Protein AF-A0A6B8TCW6-F1 (afdb_monomer_lite)

Foldseek 3Di:
DPPVVVVVVVVVVVVVVVVVVVVVVVVVDDDDDDDDDDDPDDQLNVLLVVLVVLLVPDALQPAAPVSLVVSLVSLVVCVVVVSDDPVSSVVSNVSSLVSSLVSLLVNLLVQLLDPVRPVVRNVRSLVSCVVSVHDPVSSVVSVVSVVVVCCQLPVLLVLLVVQLPDDLVPRDPVSLVVSLVSLPDDPDPSCVNYPSNVVSSVVSNVSSVVSVVNSVVVVVVVVVVVPD

Structure (mmCIF, N/CA/C/O backbone):
data_AF-A0A6B8TCW6-F1
#
_entry.id   AF-A0A6B8TCW6-F1
#
loop_
_atom_site.group_PDB
_atom_site.id
_atom_site.type_symbol
_atom_site.label_atom_id
_atom_site.label_alt_id
_atom_site.label_comp_id
_atom_site.label_asym_id
_atom_site.label_entity_id
_atom_site.label_seq_id
_atom_site.pdbx_PDB_ins_code
_atom_site.Cartn_x
_atom_site.Cartn_y
_atom_site.Cartn_z
_atom_site.occupancy
_atom_site.B_iso_or_equiv
_atom_site.auth_seq_id
_atom_site.auth_comp_id
_atom_site.auth_asym_id
_atom_site.auth_atom_id
_atom_site.pdbx_PDB_model_num
ATOM 1 N N . MET A 1 1 ? -26.100 30.655 27.923 1.00 36.88 1 MET A N 1
ATOM 2 C CA . MET A 1 1 ? -27.145 30.126 27.003 1.00 36.88 1 MET A CA 1
ATOM 3 C C . MET A 1 1 ? -26.555 29.538 25.704 1.00 36.88 1 MET A C 1
ATOM 5 O O . MET A 1 1 ? -27.220 29.523 24.674 1.00 36.88 1 MET A O 1
ATOM 9 N N . THR A 1 2 ? -25.330 29.004 25.733 1.00 38.88 2 THR A N 1
ATOM 10 C CA . THR A 1 2 ? -24.627 28.432 24.562 1.00 38.88 2 THR A CA 1
ATOM 11 C C . THR A 1 2 ? -24.353 26.932 24.693 1.00 38.88 2 THR A C 1
ATOM 13 O O . THR A 1 2 ? -24.250 26.255 23.673 1.00 38.88 2 THR A O 1
ATOM 16 N N . ASP A 1 3 ? -24.334 26.391 25.913 1.00 39.41 3 ASP A N 1
ATOM 17 C CA . ASP A 1 3 ? -24.007 24.979 26.161 1.00 39.41 3 ASP A CA 1
ATOM 18 C C . ASP A 1 3 ? -25.135 24.026 25.749 1.00 39.41 3 ASP A C 1
ATOM 20 O O . ASP A 1 3 ? -24.884 23.001 25.121 1.00 39.41 3 ASP A O 1
ATOM 24 N N . ASN A 1 4 ? -26.396 24.430 25.937 1.00 42.66 4 ASN A N 1
ATOM 25 C CA . ASN A 1 4 ? -27.550 23.601 25.572 1.00 42.66 4 ASN A CA 1
ATOM 26 C C . ASN A 1 4 ? -27.675 23.360 24.060 1.00 42.66 4 ASN A C 1
ATOM 28 O O . ASN A 1 4 ? -28.263 22.365 23.655 1.00 42.66 4 ASN A O 1
ATOM 32 N N . LYS A 1 5 ? -27.120 24.236 23.210 1.00 35.00 5 LYS A N 1
ATOM 33 C CA . LYS A 1 5 ? -27.164 24.033 21.753 1.00 35.00 5 LYS A CA 1
ATOM 34 C C . LYS A 1 5 ? -26.172 22.960 21.313 1.00 35.00 5 LYS A C 1
ATOM 36 O O . LYS A 1 5 ? -26.522 22.143 20.473 1.00 35.00 5 LYS A O 1
ATOM 41 N N . ARG A 1 6 ? -24.970 22.913 21.900 1.00 40.44 6 ARG A N 1
ATOM 42 C CA . ARG A 1 6 ? -23.969 21.883 21.578 1.00 40.44 6 ARG A CA 1
ATOM 43 C C . ARG A 1 6 ? -24.438 20.502 22.031 1.00 40.44 6 ARG A C 1
ATOM 45 O O . ARG A 1 6 ? -24.444 19.595 21.211 1.00 40.44 6 ARG A O 1
ATOM 52 N N . THR A 1 7 ? -24.939 20.367 23.258 1.00 42.72 7 THR A N 1
ATOM 53 C CA . THR A 1 7 ? -25.485 19.096 23.771 1.00 42.72 7 THR A CA 1
ATOM 54 C C . THR A 1 7 ? -26.672 18.591 22.942 1.00 42.72 7 THR A C 1
ATOM 56 O O . THR A 1 7 ? -26.765 17.398 22.669 1.00 42.72 7 THR A O 1
ATOM 59 N N . LEU A 1 8 ? -27.533 19.495 22.457 1.00 33.78 8 LEU A N 1
ATOM 60 C CA . LEU A 1 8 ? -28.660 19.135 21.592 1.00 33.78 8 LEU A CA 1
ATOM 61 C C . LEU A 1 8 ? -28.207 18.668 20.197 1.00 33.78 8 LEU A C 1
ATOM 63 O O . LEU A 1 8 ? -28.745 17.691 19.685 1.00 33.78 8 LEU A O 1
ATOM 67 N N . TYR A 1 9 ? -27.193 19.310 19.602 1.00 41.53 9 TYR A N 1
ATOM 68 C CA . TYR A 1 9 ? -26.604 18.851 18.336 1.00 41.53 9 TYR A CA 1
ATOM 69 C C . TYR A 1 9 ? -25.923 17.479 18.475 1.00 41.53 9 TYR A C 1
ATOM 71 O O . TYR A 1 9 ? -26.042 16.669 17.561 1.00 41.53 9 TYR A O 1
ATOM 79 N N . PHE A 1 10 ? -25.278 17.193 19.613 1.00 45.56 10 PHE A N 1
ATOM 80 C CA . PHE A 1 10 ? -24.650 15.893 19.884 1.00 45.56 10 PHE A CA 1
ATOM 81 C C . PHE A 1 10 ? -25.663 14.768 20.160 1.00 45.56 10 PHE A C 1
ATOM 83 O O . PHE A 1 10 ? -25.456 13.645 19.708 1.00 45.56 10 PHE A O 1
ATOM 90 N N . MET A 1 11 ? -26.788 15.051 20.830 1.00 43.31 11 MET A N 1
ATOM 91 C CA . MET A 1 11 ? -27.877 14.071 20.977 1.00 43.31 11 MET A CA 1
ATOM 92 C C . MET A 1 11 ? -28.595 13.798 19.650 1.00 43.31 11 MET A C 1
ATOM 94 O O . MET A 1 11 ? -28.926 12.651 19.361 1.00 43.31 11 MET A O 1
ATOM 98 N N . LEU A 1 12 ? -28.809 14.823 18.818 1.00 40.53 12 LEU A N 1
ATOM 99 C CA . LEU A 1 12 ? -29.456 14.663 17.511 1.00 40.53 12 LEU A CA 1
ATOM 100 C C . LEU A 1 12 ? -28.574 13.914 16.502 1.00 40.53 12 LEU A C 1
ATOM 102 O O . LEU A 1 12 ? -29.103 13.147 15.701 1.00 40.53 12 LEU A O 1
ATOM 106 N N . SER A 1 13 ? -27.247 14.080 16.547 1.00 43.53 13 SER A N 1
ATOM 107 C CA . SER A 1 13 ? -26.336 13.302 15.699 1.00 43.53 13 SER A CA 1
ATOM 108 C C . SER A 1 13 ? -26.212 11.844 16.156 1.00 43.53 13 SER A C 1
ATOM 110 O O . SER A 1 13 ? -26.205 10.955 15.308 1.00 43.53 13 SER A O 1
ATOM 112 N N . ALA A 1 14 ? -26.196 11.577 17.467 1.00 42.16 14 ALA A N 1
ATOM 113 C CA . ALA A 1 14 ? -26.199 10.215 18.012 1.00 42.16 14 ALA A CA 1
ATOM 114 C C . ALA A 1 14 ? -27.511 9.465 17.705 1.00 42.16 14 ALA A C 1
ATOM 116 O O . ALA A 1 14 ? -27.481 8.330 17.229 1.00 42.16 14 ALA A O 1
ATOM 117 N N . LEU A 1 15 ? -28.666 10.124 17.868 1.00 41.31 15 LEU A N 1
ATOM 118 C CA . LEU A 1 15 ? -29.971 9.574 17.480 1.00 41.31 15 LEU A CA 1
ATOM 119 C C . LEU A 1 15 ? -30.095 9.375 15.964 1.00 41.31 15 LEU A C 1
ATOM 121 O O . LEU A 1 15 ? -30.667 8.382 15.521 1.00 41.31 15 LEU A O 1
ATOM 125 N N . GLY A 1 16 ? -29.532 10.284 15.161 1.00 36.94 16 GLY A N 1
ATOM 126 C CA . GLY A 1 16 ? -29.524 10.167 13.703 1.00 36.94 16 GLY A CA 1
ATOM 127 C C . GLY A 1 16 ? -28.736 8.951 13.207 1.00 36.94 16 GLY A C 1
ATOM 128 O O . GLY A 1 16 ? -29.189 8.255 12.304 1.00 36.94 16 GLY A O 1
ATOM 129 N N . ILE A 1 17 ? -27.593 8.648 13.827 1.00 46.34 17 ILE A N 1
ATOM 130 C CA . ILE A 1 17 ? -26.752 7.501 13.449 1.00 46.34 17 ILE A CA 1
ATOM 131 C C . ILE A 1 17 ? -27.377 6.182 13.925 1.00 46.34 17 ILE A C 1
ATOM 133 O O . ILE A 1 17 ? -27.425 5.225 13.153 1.00 46.34 17 ILE A O 1
ATOM 137 N N . ALA A 1 18 ? -27.944 6.142 15.136 1.00 43.34 18 ALA A N 1
ATOM 138 C CA . ALA A 1 18 ? -28.690 4.980 15.623 1.00 43.34 18 ALA A CA 1
ATOM 139 C C . ALA A 1 18 ? -29.920 4.671 14.747 1.00 43.34 18 ALA A C 1
ATOM 141 O O . ALA A 1 18 ? -30.182 3.508 14.447 1.00 43.34 18 ALA A O 1
ATOM 142 N N . ALA A 1 19 ? -30.632 5.698 14.264 1.00 44.16 19 ALA A N 1
ATOM 143 C CA . ALA A 1 19 ? -31.758 5.530 13.347 1.00 44.16 19 ALA A CA 1
ATOM 144 C C . ALA A 1 19 ? -31.330 5.003 11.966 1.00 44.16 19 ALA A C 1
ATOM 146 O O . ALA A 1 19 ? -32.026 4.164 11.401 1.00 44.16 19 ALA A O 1
ATOM 147 N N . VAL A 1 20 ? -30.182 5.441 11.432 1.00 48.56 20 VAL A N 1
ATOM 148 C CA . VAL A 1 20 ? -29.650 4.954 10.143 1.00 48.56 20 VAL A CA 1
ATOM 149 C C . VAL A 1 20 ? -29.183 3.498 10.242 1.00 48.56 20 VAL A C 1
ATOM 151 O O . VAL A 1 20 ? -29.458 2.715 9.336 1.00 48.56 20 VAL A O 1
ATOM 154 N N . ILE A 1 21 ? -28.550 3.110 11.353 1.00 49.81 21 ILE A N 1
ATOM 155 C CA . ILE A 1 21 ? -28.134 1.721 11.603 1.00 49.81 21 ILE A CA 1
ATOM 156 C C . ILE A 1 21 ? -29.364 0.826 11.825 1.00 49.81 21 ILE A C 1
ATOM 158 O O . ILE A 1 21 ? -29.462 -0.232 11.211 1.00 49.81 21 ILE A O 1
ATOM 162 N N . ALA A 1 22 ? -30.349 1.268 12.616 1.00 45.38 22 ALA A N 1
ATOM 163 C CA . ALA A 1 22 ? -31.599 0.532 12.822 1.00 45.38 22 ALA A CA 1
ATOM 164 C C . ALA A 1 22 ? -32.415 0.369 11.525 1.00 45.38 22 ALA A C 1
ATOM 166 O O . ALA A 1 22 ? -32.979 -0.699 11.291 1.00 45.38 22 ALA A O 1
ATOM 167 N N . LEU A 1 23 ? -32.438 1.387 10.654 1.00 41.44 23 LEU A N 1
ATOM 168 C CA . LEU A 1 23 ? -33.057 1.307 9.326 1.00 41.44 23 LEU A CA 1
ATOM 169 C C . LEU A 1 23 ? -32.346 0.296 8.418 1.00 41.44 23 LEU A C 1
ATOM 171 O O . LEU A 1 23 ? -33.026 -0.441 7.709 1.00 41.44 23 LEU A O 1
ATOM 175 N N . TYR A 1 24 ? -31.012 0.214 8.466 1.00 40.50 24 TYR A N 1
ATOM 176 C CA . TYR A 1 24 ? -30.243 -0.766 7.689 1.00 40.50 24 TYR A CA 1
ATOM 177 C C . TYR A 1 24 ? -30.489 -2.203 8.175 1.00 40.50 24 TYR A C 1
ATOM 179 O O . TYR A 1 24 ? -30.687 -3.106 7.361 1.00 40.50 24 TYR A O 1
ATOM 187 N N . THR A 1 25 ? -30.575 -2.414 9.492 1.00 50.47 25 THR A N 1
ATOM 188 C CA . THR A 1 25 ? -30.922 -3.717 10.085 1.00 50.47 25 THR A CA 1
ATOM 189 C C . THR A 1 25 ? -32.369 -4.123 9.778 1.00 50.47 25 THR A C 1
ATOM 191 O O . THR A 1 25 ? -32.635 -5.295 9.526 1.00 50.47 25 THR A O 1
ATOM 194 N N . TRP A 1 26 ? -33.308 -3.169 9.743 1.00 38.72 26 TRP A N 1
ATOM 195 C CA . TRP A 1 26 ? -34.721 -3.435 9.445 1.00 38.72 26 TRP A CA 1
ATOM 196 C C . TRP A 1 26 ? -34.985 -3.718 7.957 1.00 38.72 26 TRP A C 1
ATOM 198 O O . TRP A 1 26 ? -35.754 -4.619 7.636 1.00 38.72 26 TRP A O 1
ATOM 208 N N . LEU A 1 27 ? -34.308 -3.017 7.038 1.00 40.75 27 LEU A N 1
ATOM 209 C CA . LEU A 1 27 ? -34.408 -3.264 5.588 1.00 40.75 27 LEU A CA 1
ATOM 210 C C . LEU A 1 27 ? -33.756 -4.584 5.144 1.00 40.75 27 LEU A C 1
ATOM 212 O O . LEU A 1 27 ? -34.109 -5.104 4.089 1.00 40.75 27 LEU A O 1
ATOM 216 N N . SER A 1 28 ? -32.839 -5.132 5.946 1.00 40.88 28 SER A N 1
ATOM 217 C CA . SER A 1 28 ? -32.103 -6.368 5.635 1.00 40.88 28 SER A CA 1
ATOM 218 C C . SER A 1 28 ? -32.693 -7.624 6.295 1.00 40.88 28 SER A C 1
ATOM 220 O O . SER A 1 28 ? -32.196 -8.723 6.068 1.00 40.88 28 SER A O 1
ATOM 222 N N . GLY A 1 29 ? -33.728 -7.476 7.130 1.00 37.19 29 GLY A N 1
ATOM 223 C CA . GLY A 1 29 ? -34.249 -8.534 7.995 1.00 37.19 29 GLY A CA 1
ATOM 224 C C . GLY A 1 29 ? -35.700 -8.907 7.705 1.00 37.19 29 GLY A C 1
ATOM 225 O O . GLY A 1 29 ? -36.558 -8.734 8.568 1.00 37.19 29 GLY A O 1
ATOM 226 N N . THR A 1 30 ? -35.999 -9.448 6.524 1.00 39.53 30 THR A N 1
ATOM 227 C CA . THR A 1 30 ? -37.138 -10.370 6.414 1.00 39.53 30 THR A CA 1
ATOM 228 C C . THR A 1 30 ? -36.652 -11.760 6.797 1.00 39.53 30 THR A C 1
ATOM 230 O O . THR A 1 30 ? -35.740 -12.279 6.161 1.00 39.53 30 THR A O 1
ATOM 233 N N . ASP A 1 31 ? -37.296 -12.313 7.824 1.00 41.69 31 ASP A N 1
ATOM 234 C CA . ASP A 1 31 ? -37.137 -13.646 8.420 1.00 41.69 31 ASP A CA 1
ATOM 235 C C . ASP A 1 31 ? -36.232 -13.730 9.654 1.00 41.69 31 ASP A C 1
ATOM 237 O O . ASP A 1 31 ? -35.101 -14.195 9.603 1.00 41.69 31 ASP A O 1
ATOM 241 N N . PHE A 1 32 ? -36.806 -13.396 10.817 1.00 33.00 32 PHE A N 1
ATOM 242 C CA . PHE A 1 32 ? -36.731 -14.290 11.978 1.00 33.00 32 PHE A CA 1
ATOM 243 C C . PHE A 1 32 ? -37.887 -14.007 12.951 1.00 33.00 32 PHE A C 1
ATOM 245 O O . PHE A 1 32 ? -37.922 -12.997 13.651 1.00 33.00 32 PHE A O 1
ATOM 252 N N . SER A 1 33 ? -38.869 -14.909 12.970 1.00 38.91 33 SER A N 1
ATOM 253 C CA . SER A 1 33 ? -39.903 -14.967 14.002 1.00 38.91 33 SER A CA 1
ATOM 254 C C . SER A 1 33 ? -39.338 -15.710 15.206 1.00 38.91 33 SER A C 1
ATOM 256 O O . SER A 1 33 ? -38.979 -16.879 15.086 1.00 38.91 33 SER A O 1
ATOM 258 N N . SER A 1 34 ? -39.242 -15.047 16.357 1.00 34.34 34 SER A N 1
ATOM 259 C CA . SER A 1 34 ? -39.118 -15.678 17.676 1.00 34.34 34 SER A CA 1
ATOM 260 C C . SER A 1 34 ? -39.457 -14.638 18.743 1.00 34.34 34 SER A C 1
ATOM 262 O O . SER A 1 34 ? -38.774 -13.628 18.883 1.00 34.34 34 SER A O 1
ATOM 264 N N . THR A 1 35 ? -40.551 -14.870 19.460 1.00 37.53 35 THR A N 1
ATOM 265 C CA . THR A 1 35 ? -41.018 -14.094 20.615 1.00 37.53 35 THR A CA 1
ATOM 266 C C . THR A 1 35 ? -39.916 -13.988 21.682 1.00 37.53 35 THR A C 1
ATOM 268 O O . THR A 1 35 ? -39.420 -15.035 22.097 1.00 37.53 35 THR A O 1
ATOM 271 N N . PRO A 1 36 ? -39.526 -12.790 22.163 1.00 37.88 36 PRO A N 1
ATOM 272 C CA . PRO A 1 36 ? -38.548 -12.696 23.237 1.00 37.88 36 PRO A CA 1
ATOM 273 C C . PRO A 1 36 ? -39.239 -12.797 24.602 1.00 37.88 36 PRO A C 1
ATOM 275 O O . PRO A 1 36 ? -40.123 -12.003 24.929 1.00 37.88 36 PRO A O 1
ATOM 278 N N . GLU A 1 37 ? -38.813 -13.772 25.407 1.00 31.34 37 GLU A N 1
ATOM 279 C CA . GLU A 1 37 ? -38.969 -13.721 26.861 1.00 31.34 37 GLU A CA 1
ATOM 280 C C . GLU A 1 37 ? -38.267 -12.456 27.378 1.00 31.34 37 GLU A C 1
ATOM 282 O O . GLU A 1 37 ? -37.091 -12.219 27.099 1.00 31.34 37 GLU A O 1
ATOM 287 N N . GLN A 1 38 ? -39.006 -11.614 28.105 1.00 30.78 38 GLN A N 1
ATOM 288 C CA . GLN A 1 38 ? -38.463 -10.428 28.763 1.00 30.78 38 GLN A CA 1
ATOM 289 C C . GLN A 1 38 ? -37.620 -10.848 29.967 1.00 30.78 38 GLN A C 1
ATOM 291 O O . GLN A 1 38 ? -38.111 -10.942 31.092 1.00 30.78 38 GLN A O 1
ATOM 296 N N . THR A 1 39 ? -36.329 -11.060 29.742 1.00 35.69 39 THR A N 1
ATOM 297 C CA . THR A 1 39 ? -35.337 -10.967 30.811 1.00 35.69 39 THR A CA 1
ATOM 298 C C . THR A 1 39 ? -35.159 -9.483 31.122 1.00 35.69 39 THR A C 1
ATOM 300 O O . THR A 1 39 ? -34.801 -8.707 30.241 1.00 35.69 39 THR A O 1
ATOM 303 N N . THR A 1 40 ? -35.452 -9.058 32.350 1.00 34.75 40 THR A N 1
ATOM 304 C CA . THR A 1 40 ? -35.166 -7.695 32.817 1.00 34.75 40 THR A CA 1
ATOM 305 C C . THR A 1 40 ? -33.655 -7.497 32.868 1.00 34.75 40 THR A C 1
ATOM 307 O O . THR A 1 40 ? -33.013 -7.890 33.840 1.00 34.75 40 THR A O 1
ATOM 310 N N . VAL A 1 41 ? -33.100 -6.937 31.798 1.00 42.72 41 VAL A N 1
ATOM 311 C CA . VAL A 1 41 ? -31.709 -6.496 31.720 1.00 42.72 41 VAL A CA 1
ATOM 312 C C . VAL A 1 41 ? -31.618 -5.166 32.469 1.00 42.72 41 VAL A C 1
ATOM 314 O O . VAL A 1 41 ? -32.461 -4.285 32.291 1.00 42.72 41 VAL A O 1
ATOM 317 N N . THR A 1 42 ? -30.658 -5.018 33.379 1.00 55.03 42 THR A N 1
ATOM 318 C CA . THR A 1 42 ? -30.438 -3.711 34.016 1.00 55.03 42 THR A CA 1
ATOM 319 C C . THR A 1 42 ? -29.891 -2.728 32.976 1.00 55.03 42 THR A C 1
ATOM 321 O O . THR A 1 42 ? -29.144 -3.126 32.087 1.00 55.03 42 THR A O 1
ATOM 324 N N . ALA A 1 43 ? -30.232 -1.437 33.062 1.00 60.25 43 ALA A N 1
ATOM 325 C CA . ALA A 1 43 ? -29.847 -0.443 32.046 1.00 60.25 43 ALA A CA 1
ATOM 326 C C . ALA A 1 43 ? -28.332 -0.441 31.715 1.00 60.25 43 ALA A C 1
ATOM 328 O O . ALA A 1 43 ? -27.952 -0.242 30.564 1.00 60.25 43 ALA A O 1
ATOM 329 N N . GLY A 1 44 ? -27.466 -0.744 32.693 1.00 59.78 44 GLY A N 1
ATOM 330 C CA . GLY A 1 44 ? -26.017 -0.877 32.479 1.00 59.78 44 GLY A CA 1
ATOM 331 C C . GLY A 1 44 ? -25.599 -2.117 31.670 1.00 59.78 44 GLY A C 1
ATOM 332 O O . GLY A 1 44 ? -24.650 -2.058 30.889 1.00 59.78 44 GLY A O 1
ATOM 333 N N . GLU A 1 45 ? -26.321 -3.234 31.787 1.00 71.50 45 GLU A N 1
ATOM 334 C CA . GLU A 1 45 ? -26.085 -4.443 30.984 1.00 71.50 45 GLU A CA 1
ATOM 335 C C . GLU A 1 45 ? -26.525 -4.246 29.519 1.00 71.50 45 GLU A C 1
ATOM 337 O O . GLU A 1 45 ? -25.863 -4.745 28.606 1.00 71.50 45 GLU A O 1
ATOM 342 N N . GLU A 1 46 ? -27.582 -3.462 29.268 1.00 77.00 46 GLU A N 1
ATOM 343 C CA . GLU A 1 46 ? -28.018 -3.101 27.907 1.00 77.00 46 GLU A CA 1
ATOM 344 C C . GLU A 1 46 ? -26.987 -2.212 27.192 1.00 77.00 46 GLU A C 1
ATOM 346 O O . GLU A 1 46 ? -26.655 -2.447 26.024 1.00 77.00 46 GLU A O 1
ATOM 351 N N . VAL A 1 47 ? -26.421 -1.228 27.900 1.00 78.94 47 VAL A N 1
ATOM 352 C CA . VAL A 1 47 ? -25.353 -0.354 27.381 1.00 78.94 47 VAL A CA 1
ATOM 353 C C . VAL A 1 47 ? -24.093 -1.164 27.064 1.00 78.94 47 VAL A C 1
ATOM 355 O O . VAL A 1 47 ? -23.549 -1.069 25.961 1.00 78.94 47 VAL A O 1
ATOM 358 N N . ALA A 1 48 ? -23.663 -2.026 27.988 1.00 78.12 48 ALA A N 1
ATOM 359 C CA . ALA A 1 48 ? -22.513 -2.909 27.804 1.00 78.12 48 ALA A CA 1
ATOM 360 C C . ALA A 1 48 ? -22.661 -3.818 26.567 1.00 78.12 48 ALA A C 1
ATOM 362 O O . ALA A 1 48 ? -21.719 -3.996 25.783 1.00 78.12 48 ALA A O 1
ATOM 363 N N . GLN A 1 49 ? -23.857 -4.374 26.354 1.00 81.19 49 GLN A N 1
ATOM 364 C CA . GLN A 1 49 ? -24.141 -5.207 25.189 1.00 81.19 49 GLN A CA 1
ATOM 365 C C . GLN A 1 49 ? -24.193 -4.391 23.888 1.00 81.19 49 GLN A C 1
ATOM 367 O O . GLN A 1 49 ? -23.724 -4.866 22.851 1.00 81.19 49 GLN A O 1
ATOM 372 N N . THR A 1 50 ? -24.704 -3.159 23.942 1.00 85.31 50 THR A N 1
ATOM 373 C CA . THR A 1 50 ? -24.758 -2.241 22.795 1.00 85.31 50 THR A CA 1
ATOM 374 C C . THR A 1 50 ? -23.358 -1.910 22.282 1.00 85.31 50 THR A C 1
ATOM 376 O O . THR A 1 50 ? -23.084 -2.134 21.102 1.00 85.31 50 THR A O 1
ATOM 379 N N . ILE A 1 51 ? -22.441 -1.502 23.168 1.00 86.44 51 ILE A N 1
ATOM 380 C CA . ILE A 1 51 ? -21.041 -1.203 22.813 1.00 86.44 51 ILE A CA 1
ATOM 381 C C . ILE A 1 51 ? -20.383 -2.419 22.150 1.00 86.44 51 ILE A C 1
ATOM 383 O O . ILE A 1 51 ? -19.764 -2.322 21.089 1.00 86.44 51 ILE A O 1
ATOM 387 N N . LYS A 1 52 ? -20.554 -3.602 22.751 1.00 86.69 52 LYS A N 1
ATOM 388 C CA . LYS A 1 52 ? -19.993 -4.851 22.225 1.00 86.69 52 LYS A CA 1
ATOM 389 C C . LYS A 1 52 ? -20.519 -5.173 20.825 1.00 86.69 52 LYS A C 1
ATOM 391 O O . LYS A 1 52 ? -19.752 -5.623 19.975 1.00 86.69 52 LYS A O 1
ATOM 396 N N . ASN A 1 53 ? -21.809 -4.959 20.582 1.00 85.94 53 ASN A N 1
ATOM 397 C CA . ASN A 1 53 ? -22.420 -5.191 19.276 1.00 85.94 53 ASN A CA 1
ATOM 398 C C . ASN A 1 53 ? -21.921 -4.185 18.232 1.00 85.94 53 ASN A C 1
ATOM 400 O O . ASN A 1 53 ? -21.615 -4.590 17.116 1.00 85.94 53 ASN A O 1
ATOM 404 N N . GLN A 1 54 ? -21.772 -2.910 18.595 1.00 89.00 54 GLN A N 1
ATOM 405 C CA . GLN A 1 54 ? -21.237 -1.885 17.697 1.00 89.00 54 GLN A CA 1
ATOM 406 C C . GLN A 1 54 ? -19.788 -2.174 17.282 1.00 89.00 54 GLN A C 1
ATOM 408 O O . GLN A 1 54 ? -19.468 -2.064 16.102 1.00 89.00 54 GLN A O 1
ATOM 413 N N . ILE A 1 55 ? -18.926 -2.594 18.218 1.00 90.12 55 ILE A N 1
ATOM 414 C CA . ILE A 1 55 ? -17.543 -2.999 17.902 1.00 90.12 55 ILE A CA 1
ATOM 415 C C . ILE A 1 55 ? -17.544 -4.201 16.946 1.00 90.12 55 ILE A C 1
ATOM 417 O O . ILE A 1 55 ? -16.805 -4.211 15.966 1.00 90.12 55 ILE A O 1
ATOM 421 N N . LYS A 1 56 ? -18.397 -5.202 17.198 1.00 88.62 56 LYS A N 1
ATOM 422 C CA . LYS A 1 56 ? -18.514 -6.401 16.350 1.00 88.62 56 LYS A CA 1
ATOM 423 C C . LYS A 1 56 ? -19.093 -6.133 14.962 1.00 88.62 56 LYS A C 1
ATOM 425 O O . LYS A 1 56 ? -18.830 -6.911 14.055 1.00 88.62 56 LYS A O 1
ATOM 430 N N . ALA A 1 57 ? -19.895 -5.085 14.817 1.00 90.25 57 ALA A N 1
ATOM 431 C CA . ALA A 1 57 ? -20.494 -4.687 13.548 1.00 90.25 57 ALA A CA 1
ATOM 432 C C . ALA A 1 57 ? -19.535 -3.869 12.665 1.00 90.25 57 ALA A C 1
ATOM 434 O O . ALA A 1 57 ? -19.921 -3.441 11.581 1.00 90.25 57 ALA A O 1
ATOM 435 N N . LEU A 1 58 ? -18.303 -3.609 13.119 1.00 91.31 58 LEU A N 1
ATOM 436 C CA . LEU A 1 58 ? -17.284 -2.994 12.278 1.00 91.31 58 LEU A CA 1
ATOM 437 C C . LEU A 1 58 ? -16.853 -3.965 11.176 1.00 91.31 58 LEU A C 1
ATOM 439 O O . LEU A 1 58 ? -16.555 -5.129 11.433 1.00 91.31 58 LEU A O 1
ATOM 443 N N . GLU A 1 59 ? -16.763 -3.457 9.951 1.00 90.62 59 GLU A N 1
ATOM 444 C CA . GLU A 1 59 ? -16.461 -4.257 8.765 1.00 90.62 59 GLU A CA 1
ATOM 445 C C . GLU A 1 59 ? -15.341 -3.627 7.939 1.00 90.62 59 GLU A C 1
ATOM 447 O O . GLU A 1 59 ? -15.229 -2.403 7.848 1.00 90.62 59 GLU A O 1
ATOM 452 N N . VAL A 1 60 ? -14.546 -4.471 7.274 1.00 91.19 60 VAL A N 1
ATOM 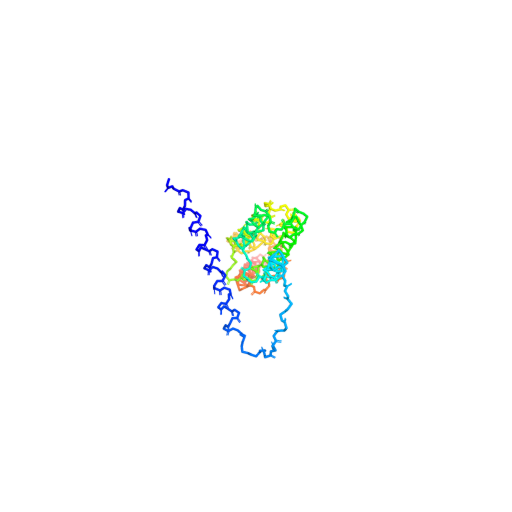453 C CA . VAL A 1 60 ? -13.379 -4.056 6.474 1.00 91.19 60 VAL A CA 1
ATOM 454 C C . VAL A 1 60 ? -13.742 -2.984 5.443 1.00 91.19 60 VAL A C 1
ATOM 456 O O . VAL A 1 60 ? -13.082 -1.955 5.358 1.00 91.19 60 VAL A O 1
ATOM 459 N N . HIS A 1 61 ? -14.819 -3.171 4.684 1.00 84.69 61 HIS A N 1
ATOM 460 C CA . HIS A 1 61 ? -15.159 -2.272 3.579 1.00 84.69 61 HIS A CA 1
ATOM 461 C C . HIS A 1 61 ? -15.571 -0.874 4.062 1.00 84.69 61 HIS A C 1
ATOM 463 O O . HIS A 1 61 ? -15.199 0.143 3.465 1.00 84.69 61 HIS A O 1
ATOM 469 N N . SER A 1 62 ? -16.292 -0.798 5.181 1.00 84.12 62 SER A N 1
ATOM 470 C CA . SER A 1 62 ? -16.847 0.455 5.688 1.00 84.12 62 SER A CA 1
ATOM 471 C C . SER A 1 62 ? -15.953 1.157 6.709 1.00 84.12 62 SER A C 1
ATOM 473 O O . SER A 1 62 ? -16.178 2.341 6.931 1.00 84.12 62 SER A O 1
ATOM 475 N N . ILE A 1 63 ? -14.925 0.498 7.272 1.00 91.12 63 ILE A N 1
ATOM 476 C CA . ILE A 1 63 ? -14.140 1.052 8.386 1.00 91.12 63 ILE A CA 1
ATOM 477 C C . ILE A 1 63 ? -13.429 2.368 8.033 1.00 91.12 63 ILE A C 1
ATOM 479 O O . ILE A 1 63 ? -12.806 2.513 6.974 1.00 91.12 63 ILE A O 1
ATOM 483 N N . THR A 1 64 ? -13.504 3.345 8.938 1.00 92.12 64 THR A N 1
ATOM 484 C CA . THR A 1 64 ? -12.902 4.678 8.799 1.00 92.12 64 THR A CA 1
ATOM 485 C C . THR A 1 64 ? -12.373 5.205 10.137 1.00 92.12 64 THR A C 1
ATOM 487 O O . THR A 1 64 ? -12.886 4.837 11.199 1.00 92.12 64 THR A O 1
ATOM 490 N N . PRO A 1 65 ? -11.396 6.135 10.123 1.00 93.56 65 PRO A N 1
ATOM 491 C CA . PRO A 1 65 ? -10.983 6.855 11.329 1.00 93.56 65 PRO A CA 1
ATOM 492 C C . PRO A 1 65 ? -12.144 7.543 12.063 1.00 93.56 65 PRO A C 1
ATOM 494 O O . PRO A 1 65 ? -12.139 7.634 13.288 1.00 93.56 65 PRO A O 1
ATOM 497 N N . GLN A 1 66 ? -13.153 8.028 11.334 1.00 92.38 66 GLN A N 1
ATOM 498 C CA . GLN A 1 66 ? -14.302 8.701 11.935 1.00 92.38 66 GLN A CA 1
ATOM 499 C C . GLN A 1 66 ? -15.167 7.736 12.752 1.00 92.38 66 GLN A C 1
ATOM 501 O O . GLN A 1 66 ? -15.527 8.068 13.878 1.00 92.38 66 GLN A O 1
ATOM 506 N N . GLN A 1 67 ? -15.456 6.535 12.238 1.00 91.19 67 GLN A N 1
ATOM 507 C CA . GLN A 1 67 ? -16.212 5.526 12.992 1.00 91.19 67 GLN A CA 1
ATOM 508 C C . GLN A 1 67 ? -15.495 5.124 14.283 1.00 91.19 67 GLN A C 1
ATOM 510 O O . GLN A 1 67 ? -16.130 5.075 15.334 1.00 91.19 67 GLN A O 1
ATOM 515 N N . TYR A 1 68 ? -14.174 4.922 14.229 1.00 94.62 68 TYR A N 1
ATOM 516 C CA . TYR A 1 68 ? -13.377 4.668 15.431 1.00 94.62 68 TYR A CA 1
ATOM 517 C C . TYR A 1 68 ? -13.515 5.800 16.454 1.00 94.62 68 TYR A C 1
ATOM 519 O O . TYR A 1 68 ? -13.802 5.554 17.623 1.00 94.62 68 TYR A O 1
ATOM 527 N N . ASN A 1 69 ? -13.339 7.051 16.021 1.00 93.00 69 ASN A N 1
ATOM 528 C CA . ASN A 1 69 ? -13.391 8.200 16.923 1.00 93.00 69 ASN A CA 1
ATOM 529 C C . ASN A 1 69 ? -14.787 8.416 17.525 1.00 93.00 69 ASN A C 1
ATOM 531 O O . ASN A 1 69 ? -14.892 8.791 18.697 1.00 93.00 69 ASN A O 1
ATOM 535 N N . ASN A 1 70 ? -15.845 8.140 16.760 1.00 91.12 70 ASN A N 1
ATOM 536 C CA . ASN A 1 70 ? -17.222 8.192 17.243 1.00 91.12 70 ASN A CA 1
ATOM 537 C C . ASN A 1 70 ? -17.459 7.145 18.341 1.00 91.12 70 ASN A C 1
ATOM 539 O O . ASN A 1 70 ? -17.837 7.523 19.448 1.00 91.12 70 ASN A O 1
ATOM 543 N N . LEU A 1 71 ? -17.142 5.870 18.084 1.00 93.19 71 LEU A N 1
ATOM 544 C CA . LEU A 1 71 ? -17.305 4.793 19.071 1.00 93.19 71 LEU A CA 1
ATOM 545 C C . LEU A 1 71 ? -16.441 5.012 20.313 1.00 93.19 71 LEU A C 1
ATOM 547 O O . LEU A 1 71 ? -16.892 4.830 21.440 1.00 93.19 71 LEU A O 1
ATOM 551 N N . ARG A 1 72 ? -15.204 5.481 20.131 1.00 95.69 72 ARG A N 1
ATOM 552 C CA . ARG A 1 72 ? -14.324 5.848 21.244 1.00 95.69 72 ARG A CA 1
ATOM 553 C C . ARG A 1 72 ? -14.950 6.931 22.125 1.00 95.69 72 ARG A C 1
ATOM 555 O O . ARG A 1 72 ? -14.845 6.866 23.347 1.00 95.69 72 ARG A O 1
ATOM 562 N N . THR A 1 73 ? -15.566 7.939 21.512 1.00 92.94 73 THR A N 1
ATOM 563 C CA . THR A 1 73 ? -16.235 9.033 22.230 1.00 92.94 73 THR A CA 1
ATOM 564 C C . THR A 1 73 ? -17.470 8.530 22.972 1.00 92.94 73 THR A C 1
ATOM 566 O O . THR A 1 73 ? -17.678 8.911 24.119 1.00 92.94 73 THR A O 1
ATOM 569 N N . GLU A 1 74 ? -18.244 7.641 22.353 1.00 90.00 74 GLU A N 1
ATOM 570 C CA . GLU A 1 74 ? -19.426 7.011 22.941 1.00 90.00 74 GLU A CA 1
ATOM 571 C C . GLU A 1 74 ? -19.072 6.172 24.182 1.00 90.00 74 GLU A C 1
ATOM 573 O O . GLU A 1 74 ? -19.646 6.395 25.246 1.00 90.00 74 GLU A O 1
ATOM 578 N N . ILE A 1 75 ? -18.038 5.323 24.107 1.00 91.31 75 ILE A N 1
ATOM 579 C CA . ILE A 1 75 ? -17.534 4.544 25.257 1.00 91.31 75 ILE A CA 1
ATOM 580 C C . ILE A 1 75 ? -17.126 5.463 26.420 1.00 91.31 75 ILE A C 1
ATOM 582 O O . ILE A 1 75 ? -17.473 5.211 27.575 1.00 91.31 75 ILE A O 1
ATOM 586 N N . ILE A 1 76 ? -16.406 6.553 26.131 1.00 92.81 76 ILE A N 1
ATOM 587 C CA . ILE A 1 76 ? -16.017 7.540 27.151 1.00 92.81 76 ILE A CA 1
ATOM 588 C C . ILE A 1 76 ? -17.254 8.233 27.739 1.00 92.81 76 ILE A C 1
ATOM 590 O O . ILE A 1 76 ? -17.305 8.467 28.946 1.00 92.81 76 ILE A O 1
ATOM 594 N N . GLY A 1 77 ? -18.247 8.547 26.906 1.00 88.38 77 GLY A N 1
ATOM 595 C CA . GLY A 1 77 ? -19.501 9.170 27.320 1.00 88.38 77 GLY A CA 1
ATOM 596 C C . GLY A 1 77 ? -20.304 8.302 28.287 1.00 88.38 77 GLY A C 1
ATOM 597 O O . GLY A 1 77 ? -20.764 8.818 29.304 1.00 88.38 77 GLY A O 1
ATOM 598 N N . TYR A 1 78 ? -20.417 6.998 28.020 1.00 89.75 78 TYR A N 1
ATOM 599 C CA . TYR A 1 78 ? -21.082 6.048 28.921 1.00 89.75 78 TYR A CA 1
ATOM 600 C C . TYR A 1 78 ? -20.366 5.923 30.266 1.00 89.75 78 TYR A C 1
ATOM 602 O O . TYR A 1 78 ? -21.000 5.900 31.319 1.00 89.75 78 TYR A O 1
ATOM 610 N N . TYR A 1 79 ? -19.032 5.923 30.261 1.00 90.94 79 TYR A N 1
ATOM 611 C CA . TYR A 1 79 ? -18.261 5.946 31.504 1.00 90.94 79 TYR A CA 1
ATOM 612 C C . TYR A 1 79 ? -18.498 7.234 32.309 1.00 90.94 79 TYR A C 1
ATOM 614 O O . TYR A 1 79 ? -18.715 7.183 33.518 1.00 90.94 79 TYR A O 1
ATOM 622 N N . GLN A 1 80 ? -18.507 8.399 31.651 1.00 90.69 80 GLN A N 1
ATOM 623 C CA . GLN A 1 80 ? -18.760 9.689 32.311 1.00 90.69 80 GLN A CA 1
ATOM 624 C C . GLN A 1 80 ? -20.162 9.780 32.929 1.00 90.69 80 GLN A C 1
ATOM 626 O O . GLN A 1 80 ? -20.339 10.469 33.933 1.00 90.69 80 GLN A O 1
ATOM 631 N N . GLN A 1 81 ? -21.138 9.084 32.344 1.00 88.19 81 GLN A N 1
ATOM 632 C CA . GLN A 1 81 ? -22.511 8.981 32.845 1.00 88.19 81 GLN A CA 1
ATOM 633 C C . GLN A 1 81 ? -22.680 7.922 33.945 1.00 88.19 81 GLN A C 1
ATOM 635 O O . GLN A 1 81 ? -23.754 7.831 34.526 1.00 88.19 81 GLN A O 1
ATOM 640 N N . GLN A 1 82 ? -21.613 7.188 34.289 1.00 89.38 82 GLN A N 1
ATOM 641 C CA . GLN A 1 82 ? -21.620 6.069 35.240 1.00 89.38 82 GLN A CA 1
ATOM 642 C C . GLN A 1 82 ? -22.459 4.862 34.781 1.00 89.38 82 GLN A C 1
ATOM 644 O O . GLN A 1 82 ? -22.786 4.001 35.596 1.00 89.38 82 GLN A O 1
ATOM 649 N N . ASP A 1 83 ? -22.748 4.758 33.479 1.00 86.69 83 ASP A N 1
ATOM 650 C CA . ASP A 1 83 ? -23.470 3.620 32.893 1.00 86.69 83 ASP A CA 1
ATOM 651 C C . ASP A 1 83 ? -22.583 2.369 32.776 1.00 86.69 83 ASP A C 1
ATOM 653 O O . ASP A 1 83 ? -23.080 1.244 32.751 1.00 86.69 83 ASP A O 1
ATOM 657 N N . ILE A 1 84 ? -21.258 2.559 32.720 1.00 88.19 84 ILE A N 1
ATOM 658 C CA . ILE A 1 84 ? -20.252 1.487 32.715 1.00 88.19 84 ILE A CA 1
ATOM 659 C C . ILE A 1 84 ? -19.114 1.788 33.697 1.00 88.19 84 ILE A C 1
ATOM 661 O O . ILE A 1 84 ? -18.797 2.944 33.985 1.00 88.19 84 ILE A O 1
ATOM 665 N N . THR A 1 85 ? -18.462 0.732 34.187 1.00 90.69 85 THR A N 1
ATOM 666 C CA . THR A 1 85 ? -17.293 0.840 35.071 1.00 90.69 85 THR A CA 1
ATOM 667 C C . THR A 1 85 ? -16.029 1.236 34.305 1.00 90.69 85 THR A C 1
ATOM 669 O O . THR A 1 85 ? -15.956 1.136 33.078 1.00 90.69 85 THR A O 1
ATOM 672 N N . GLU A 1 86 ? -14.998 1.659 35.040 1.00 93.69 86 GLU A N 1
ATOM 673 C CA . GLU A 1 86 ? -13.677 1.943 34.469 1.00 93.69 86 GLU A CA 1
ATOM 674 C C . GLU A 1 86 ? -13.060 0.716 33.777 1.00 93.69 86 GLU A C 1
ATOM 676 O O . GLU A 1 86 ? -12.606 0.834 32.640 1.00 93.69 86 GLU A O 1
ATOM 681 N N . ASP A 1 87 ? -13.140 -0.464 34.399 1.00 93.62 87 ASP A N 1
ATOM 682 C CA . ASP A 1 87 ? -12.627 -1.715 33.823 1.00 93.62 87 ASP A CA 1
ATOM 683 C C . ASP A 1 87 ? -13.311 -2.065 32.490 1.00 93.62 87 ASP A C 1
ATOM 685 O O . ASP A 1 87 ? -12.661 -2.504 31.536 1.00 93.62 87 ASP A O 1
ATOM 689 N N . LEU A 1 88 ? -14.630 -1.849 32.396 1.00 93.19 88 LEU A N 1
ATOM 690 C CA . LEU A 1 88 ? -15.383 -2.070 31.159 1.00 93.19 88 LEU A CA 1
ATOM 691 C C . LEU A 1 88 ? -14.999 -1.051 30.085 1.00 93.19 88 LEU A C 1
ATOM 693 O O . LEU A 1 88 ? -14.771 -1.434 28.940 1.00 93.19 88 LEU A O 1
ATOM 697 N N . LYS A 1 89 ? -14.864 0.229 30.451 1.00 94.88 89 LYS A N 1
ATOM 698 C CA . LYS A 1 89 ? -14.374 1.287 29.555 1.00 94.88 89 LYS A CA 1
ATOM 699 C C . LYS A 1 89 ? -13.010 0.911 28.968 1.00 94.88 89 LYS A C 1
ATOM 701 O O . LYS A 1 89 ? -12.857 0.936 27.749 1.00 94.88 89 LYS A O 1
ATOM 706 N N . ASP A 1 90 ? -12.045 0.521 29.797 1.00 96.81 90 ASP A N 1
ATOM 707 C CA . ASP A 1 90 ? -10.707 0.140 29.327 1.00 96.81 90 ASP A CA 1
ATOM 708 C C . ASP A 1 90 ? -10.748 -1.115 28.441 1.00 96.81 90 ASP A C 1
ATOM 710 O O . ASP A 1 90 ? -10.121 -1.148 27.378 1.00 96.81 90 ASP A O 1
ATOM 714 N N . THR A 1 91 ? -11.564 -2.106 28.813 1.00 95.88 91 THR A N 1
ATOM 715 C CA . THR A 1 91 ? -11.784 -3.319 28.011 1.00 95.88 91 THR A CA 1
ATOM 716 C C . THR A 1 91 ? -12.336 -2.988 26.622 1.00 95.88 91 THR A C 1
ATOM 718 O O . THR A 1 91 ? -11.806 -3.465 25.617 1.00 95.88 91 THR A O 1
ATOM 721 N N . TYR A 1 92 ? -13.376 -2.155 26.534 1.00 96.44 92 TYR A N 1
ATOM 722 C CA . TYR A 1 92 ? -13.988 -1.793 25.255 1.00 96.44 92 TYR A CA 1
ATOM 723 C C . TYR A 1 92 ? -13.087 -0.908 24.402 1.00 96.44 92 TYR A C 1
ATOM 725 O O . TYR A 1 92 ? -13.046 -1.085 23.187 1.00 96.44 92 TYR A O 1
ATOM 733 N N . LEU A 1 93 ? -12.327 0.006 25.010 1.00 97.44 93 LEU A N 1
ATOM 734 C CA . LEU A 1 93 ? -11.347 0.809 24.280 1.00 97.44 93 LEU A CA 1
ATOM 735 C C . LEU A 1 93 ? -10.226 -0.056 23.694 1.00 97.44 93 LEU A C 1
ATOM 737 O O . LEU A 1 93 ? -9.832 0.174 22.550 1.00 97.44 93 LEU A O 1
ATOM 741 N N . SER A 1 94 ? -9.753 -1.068 24.430 1.00 97.12 94 SER A N 1
ATOM 742 C CA . SER A 1 94 ? -8.785 -2.036 23.901 1.00 97.12 94 SER A CA 1
ATOM 743 C C . SER A 1 94 ? -9.380 -2.832 22.740 1.00 97.12 94 SER A C 1
ATOM 745 O O . SER A 1 94 ? -8.799 -2.858 21.660 1.00 97.12 94 SER A O 1
ATOM 747 N N . GLN A 1 95 ? -10.575 -3.407 22.918 1.00 97.06 95 GLN A N 1
ATOM 748 C CA . GLN A 1 95 ? -11.249 -4.185 21.871 1.00 97.06 95 GLN A CA 1
ATOM 749 C C . GLN A 1 95 ? -11.512 -3.362 20.608 1.00 97.06 95 GLN A C 1
ATOM 751 O O . GLN A 1 95 ? -11.299 -3.851 19.498 1.00 97.06 95 GLN A O 1
ATOM 756 N N . LEU A 1 96 ? -11.951 -2.110 20.766 1.00 97.25 96 LEU A N 1
ATOM 757 C CA . LEU A 1 96 ? -12.150 -1.186 19.657 1.00 97.25 96 LEU A CA 1
ATOM 758 C C . LEU A 1 96 ? -10.829 -0.914 18.927 1.00 97.25 96 LEU A C 1
ATOM 760 O O . LEU A 1 96 ? -10.806 -0.941 17.700 1.00 97.25 96 LEU A O 1
ATOM 764 N N . ASN A 1 97 ? -9.740 -0.665 19.658 1.00 97.75 97 ASN A N 1
ATOM 765 C CA . ASN A 1 97 ? -8.427 -0.406 19.069 1.00 97.75 97 ASN A CA 1
ATOM 766 C C . ASN A 1 97 ? -7.884 -1.616 18.299 1.00 97.75 97 ASN A C 1
ATOM 768 O O . ASN A 1 97 ? -7.399 -1.452 17.178 1.00 97.75 97 ASN A O 1
ATOM 772 N N . ASP A 1 98 ? -8.007 -2.813 18.867 1.00 97.00 98 ASP A N 1
ATOM 773 C CA . ASP A 1 98 ? -7.539 -4.052 18.245 1.00 97.00 98 ASP A CA 1
ATOM 774 C C . ASP A 1 98 ? -8.340 -4.354 16.972 1.00 97.00 98 ASP A C 1
ATOM 776 O O . ASP A 1 98 ? -7.763 -4.485 15.890 1.00 97.00 98 ASP A O 1
ATOM 780 N N . THR A 1 99 ? -9.673 -4.329 17.077 1.00 96.75 99 THR A N 1
ATOM 781 C CA . THR A 1 99 ? -10.592 -4.570 15.951 1.00 96.75 99 THR A CA 1
ATOM 782 C C . THR A 1 99 ? -10.381 -3.543 14.839 1.00 96.75 99 THR A C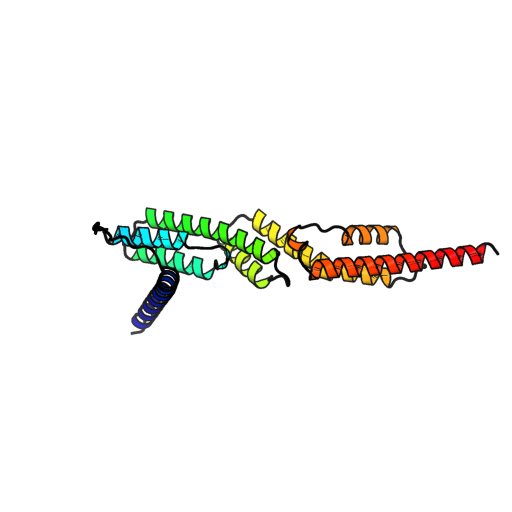 1
ATOM 784 O O . THR A 1 99 ? -10.236 -3.894 13.670 1.00 96.75 99 THR A O 1
ATOM 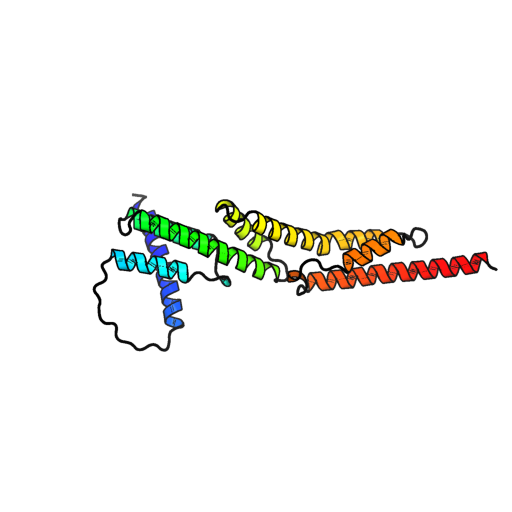787 N N . TYR A 1 100 ? -10.310 -2.254 15.185 1.00 97.69 100 TYR A N 1
ATOM 788 C CA . TYR A 1 100 ? -10.071 -1.193 14.210 1.00 97.69 100 TYR A CA 1
ATOM 789 C C . TYR A 1 100 ? -8.729 -1.361 13.498 1.00 97.69 100 TYR A C 1
ATOM 791 O O . TYR A 1 100 ? -8.656 -1.172 12.283 1.00 97.69 100 TYR A O 1
ATOM 799 N N . THR A 1 101 ? -7.672 -1.702 14.238 1.00 97.94 101 THR A N 1
ATOM 800 C CA . THR A 1 101 ? -6.329 -1.880 13.679 1.00 97.94 101 THR A CA 1
ATOM 801 C C . THR A 1 101 ? -6.301 -3.032 12.682 1.00 97.94 101 THR A C 1
ATOM 803 O O . THR A 1 101 ? -5.781 -2.869 11.578 1.00 97.94 101 THR A O 1
ATOM 806 N N . GLU A 1 102 ? -6.891 -4.173 13.041 1.00 97.44 102 GLU A N 1
ATOM 807 C CA . GLU A 1 102 ? -6.993 -5.345 12.171 1.00 97.44 102 GLU A CA 1
ATOM 808 C C . GLU A 1 102 ? -7.754 -5.027 10.878 1.00 97.44 102 GLU A C 1
ATOM 810 O O . GLU A 1 102 ? -7.204 -5.171 9.782 1.00 97.44 102 GLU A O 1
ATOM 815 N N . LEU A 1 103 ? -8.977 -4.503 11.001 1.00 97.69 103 LEU A N 1
ATOM 816 C CA . LEU A 1 103 ? -9.826 -4.177 9.853 1.00 97.69 103 LEU A CA 1
ATOM 817 C C . LEU A 1 103 ? -9.211 -3.090 8.965 1.00 97.69 103 LEU A C 1
ATOM 819 O O . LEU A 1 103 ? -9.334 -3.144 7.744 1.00 97.69 103 LEU A O 1
ATOM 823 N N . SER A 1 104 ? -8.523 -2.111 9.554 1.00 98.25 104 SER A N 1
ATOM 824 C CA . SER A 1 104 ? -7.866 -1.040 8.799 1.00 98.25 104 SER A CA 1
ATOM 825 C C . SER A 1 104 ? -6.697 -1.554 7.966 1.00 98.25 104 SER A C 1
ATOM 827 O O . SER A 1 104 ? -6.524 -1.113 6.832 1.00 98.25 104 SER A O 1
ATOM 829 N N . PHE A 1 105 ? -5.897 -2.489 8.490 1.00 98.19 105 PHE A N 1
ATOM 830 C CA . PHE A 1 105 ? -4.844 -3.114 7.688 1.00 98.19 105 PHE A CA 1
ATOM 831 C C . PHE A 1 105 ? -5.419 -3.978 6.566 1.00 98.19 105 PHE A C 1
ATOM 833 O O . PHE A 1 105 ? -4.882 -3.926 5.461 1.00 98.19 105 PHE A O 1
ATOM 840 N N . ALA A 1 106 ? -6.505 -4.715 6.822 1.00 97.62 106 ALA A N 1
ATOM 841 C CA . ALA A 1 106 ? -7.211 -5.468 5.786 1.00 97.62 106 ALA A CA 1
ATOM 842 C C . ALA A 1 106 ? -7.727 -4.536 4.678 1.00 97.62 106 ALA A C 1
ATOM 844 O O . ALA A 1 106 ? -7.399 -4.733 3.512 1.00 97.62 106 ALA A O 1
ATOM 845 N N . LYS A 1 107 ? -8.395 -3.435 5.048 1.00 97.69 107 LYS A N 1
ATOM 846 C CA . LYS A 1 107 ? -8.879 -2.423 4.097 1.00 97.69 107 LYS A CA 1
ATOM 847 C C . LYS A 1 107 ? -7.750 -1.835 3.257 1.00 97.69 107 LYS A C 1
ATOM 849 O O . LYS A 1 107 ? -7.921 -1.599 2.069 1.00 97.69 107 LYS A O 1
ATOM 854 N N . VAL A 1 108 ? -6.588 -1.590 3.860 1.00 97.88 108 VAL A N 1
ATOM 855 C CA . VAL A 1 108 ? -5.411 -1.116 3.122 1.00 97.88 108 VAL A CA 1
ATOM 856 C C . VAL A 1 108 ? -4.928 -2.149 2.101 1.00 97.88 108 VAL A C 1
ATOM 858 O O . VAL A 1 108 ? -4.533 -1.740 1.015 1.00 97.88 108 VAL A O 1
ATOM 861 N N . GLN A 1 109 ? -4.976 -3.453 2.397 1.00 96.19 109 GLN A N 1
ATOM 862 C CA . GLN A 1 109 ? -4.657 -4.471 1.386 1.00 96.19 109 GLN A CA 1
ATOM 863 C C . GLN A 1 109 ? -5.673 -4.457 0.238 1.00 96.19 109 GLN A C 1
ATOM 865 O O . GLN A 1 109 ? -5.260 -4.477 -0.916 1.00 96.19 109 GLN A O 1
ATOM 870 N N . ASP A 1 110 ? -6.969 -4.323 0.531 1.00 96.06 110 ASP A N 1
ATOM 871 C CA . ASP A 1 110 ? -8.000 -4.223 -0.513 1.00 96.06 110 ASP A CA 1
ATOM 872 C C . ASP A 1 110 ? -7.803 -2.982 -1.396 1.00 96.06 110 ASP A C 1
ATOM 874 O O . ASP A 1 110 ? -7.971 -3.039 -2.611 1.00 96.06 110 ASP A O 1
ATOM 878 N N . LEU A 1 111 ? -7.412 -1.852 -0.797 1.00 97.19 111 LEU A N 1
ATOM 879 C CA . LEU A 1 111 ? -7.115 -0.614 -1.521 1.00 97.19 111 LEU A CA 1
ATOM 880 C C . LEU A 1 111 ? -5.870 -0.738 -2.413 1.00 97.19 111 LEU A C 1
ATOM 882 O O . LEU A 1 111 ? -5.839 -0.131 -3.478 1.00 97.19 111 LEU A O 1
ATOM 886 N N . LEU A 1 112 ? -4.862 -1.525 -2.018 1.00 97.31 112 LEU A N 1
ATOM 887 C CA . LEU A 1 112 ? -3.665 -1.769 -2.838 1.00 97.31 112 LEU A CA 1
ATOM 888 C C . LEU A 1 112 ? -3.969 -2.550 -4.128 1.00 97.31 112 LEU A C 1
ATOM 890 O O . LEU A 1 112 ? -3.190 -2.460 -5.072 1.00 97.31 112 LEU A O 1
ATOM 894 N N . LEU A 1 113 ? -5.086 -3.283 -4.178 1.00 96.00 113 LEU A N 1
ATOM 895 C CA . LEU A 1 113 ? -5.547 -4.013 -5.366 1.00 96.00 113 LEU A CA 1
ATOM 896 C C . LEU A 1 113 ? -6.311 -3.126 -6.362 1.00 96.00 113 LEU A C 1
ATOM 898 O O . LEU A 1 113 ? -6.644 -3.581 -7.458 1.00 96.00 113 LEU A O 1
ATOM 902 N N . GLN A 1 114 ? -6.651 -1.893 -5.981 1.00 95.69 114 GLN A N 1
ATOM 903 C CA . GLN A 1 114 ? -7.443 -0.998 -6.819 1.00 95.69 114 GLN A CA 1
ATOM 904 C C . GLN A 1 114 ? -6.583 -0.269 -7.849 1.00 95.69 114 GLN A C 1
ATOM 906 O O . GLN A 1 114 ? -5.422 0.061 -7.608 1.00 95.69 114 GLN A O 1
ATOM 911 N N . ASP A 1 115 ? -7.197 0.023 -8.992 1.00 93.25 115 ASP A N 1
ATOM 912 C CA . ASP A 1 115 ? -6.586 0.768 -10.086 1.00 93.25 115 ASP A CA 1
ATOM 913 C C . ASP A 1 115 ? -7.593 1.809 -10.614 1.00 93.25 115 ASP A C 1
ATOM 915 O O . ASP A 1 115 ? -8.675 1.417 -11.069 1.00 93.25 115 ASP A O 1
ATOM 919 N N . PRO A 1 116 ? -7.300 3.122 -10.531 1.00 92.19 116 PRO A N 1
ATOM 920 C CA . PRO A 1 116 ? -6.062 3.731 -10.028 1.00 92.19 116 PRO A CA 1
ATOM 921 C C . PRO A 1 116 ? -5.863 3.553 -8.515 1.00 92.19 116 PRO A C 1
ATOM 923 O O . PRO A 1 116 ? -6.832 3.452 -7.764 1.00 92.19 116 PRO A O 1
ATOM 926 N N . LEU A 1 117 ? -4.599 3.565 -8.071 1.00 95.94 117 LEU A N 1
ATOM 927 C CA . LEU A 1 117 ? -4.227 3.418 -6.660 1.00 95.94 117 LEU A CA 1
ATOM 928 C C . LEU A 1 117 ? -4.802 4.576 -5.805 1.00 95.94 117 LEU A C 1
ATOM 930 O O . LEU A 1 117 ? -4.410 5.731 -6.001 1.00 95.94 117 LEU A O 1
ATOM 934 N N . PRO A 1 118 ? -5.687 4.310 -4.822 1.00 96.50 118 PRO A N 1
ATOM 935 C CA . PRO A 1 118 ? -6.315 5.341 -3.992 1.00 96.50 118 PRO A CA 1
ATOM 936 C C . PRO A 1 118 ? -5.398 5.779 -2.833 1.00 96.50 118 PRO A C 1
ATOM 938 O O . PRO A 1 118 ? -5.682 5.567 -1.651 1.00 96.50 118 PRO A O 1
ATOM 941 N N . GLU A 1 119 ? -4.264 6.399 -3.164 1.00 95.00 119 GLU A N 1
ATOM 942 C CA . GLU A 1 119 ? -3.204 6.749 -2.205 1.00 95.00 119 GLU A CA 1
ATOM 943 C C . GLU A 1 119 ? -3.664 7.660 -1.066 1.00 95.00 119 GLU A C 1
ATOM 945 O O . GLU A 1 119 ? -3.233 7.485 0.075 1.00 95.00 119 GLU A O 1
ATOM 950 N N . GLU A 1 120 ? -4.547 8.621 -1.348 1.00 95.88 120 GLU A N 1
ATOM 951 C CA . GLU A 1 120 ? -5.044 9.553 -0.334 1.00 95.88 120 GLU A CA 1
ATOM 952 C C . GLU A 1 120 ? -5.788 8.807 0.783 1.00 95.88 120 GLU A C 1
ATOM 954 O O . GLU A 1 120 ? -5.586 9.076 1.971 1.00 95.88 120 GLU A O 1
ATOM 959 N N . ASP A 1 121 ? -6.606 7.823 0.414 1.00 95.62 121 ASP A N 1
ATOM 960 C CA . ASP A 1 121 ? -7.386 7.039 1.365 1.00 95.62 121 ASP A CA 1
ATOM 961 C C . ASP A 1 121 ? -6.505 6.065 2.148 1.00 95.62 121 ASP A C 1
ATOM 963 O O . ASP A 1 121 ? -6.645 5.957 3.372 1.00 95.62 121 ASP A O 1
ATOM 967 N N . ILE A 1 122 ? -5.521 5.447 1.487 1.00 97.50 122 ILE A N 1
ATOM 968 C CA . ILE A 1 122 ? -4.500 4.646 2.170 1.00 97.50 122 ILE A CA 1
ATOM 969 C C . ILE A 1 122 ? -3.747 5.521 3.185 1.00 97.50 122 ILE A C 1
ATOM 971 O O . ILE A 1 122 ? -3.605 5.146 4.352 1.00 97.50 122 ILE A O 1
ATOM 975 N N . GLN A 1 123 ? -3.319 6.723 2.793 1.00 96.69 123 GLN A N 1
ATOM 976 C CA . GLN A 1 123 ? -2.552 7.617 3.657 1.00 96.69 123 GLN A CA 1
ATOM 977 C C . GLN A 1 123 ? -3.371 8.122 4.853 1.00 96.69 123 GLN A C 1
ATOM 979 O O . GLN A 1 123 ? -2.829 8.210 5.963 1.00 96.69 123 GLN A O 1
ATOM 984 N N . LYS A 1 124 ? -4.671 8.404 4.683 1.00 96.19 124 LYS A N 1
ATOM 985 C CA . LYS A 1 124 ? -5.584 8.728 5.798 1.00 96.19 124 LYS A CA 1
ATOM 986 C C . LYS A 1 124 ? -5.607 7.606 6.839 1.00 96.19 124 LYS A C 1
ATOM 988 O O . LYS A 1 124 ? -5.451 7.878 8.032 1.00 96.19 124 LYS A O 1
ATOM 993 N N . ILE A 1 125 ? -5.742 6.353 6.398 1.00 97.62 125 ILE A N 1
ATOM 994 C CA . ILE A 1 125 ? -5.766 5.183 7.288 1.00 97.62 125 ILE A CA 1
ATOM 995 C C . ILE A 1 125 ? -4.410 4.999 7.982 1.00 97.62 125 ILE A C 1
ATOM 997 O O . ILE A 1 125 ? -4.357 4.913 9.210 1.00 97.62 125 ILE A O 1
ATOM 1001 N N . LEU A 1 126 ? -3.301 5.012 7.234 1.00 97.88 126 LEU A N 1
ATOM 1002 C CA . LEU A 1 126 ? -1.955 4.839 7.797 1.00 97.88 126 LEU A CA 1
ATOM 1003 C C . LEU A 1 126 ? -1.595 5.925 8.818 1.00 97.88 126 LEU A C 1
ATOM 1005 O O . LEU A 1 126 ? -0.930 5.649 9.821 1.00 97.88 126 LEU A O 1
ATOM 1009 N N . THR A 1 127 ? -2.033 7.162 8.577 1.00 97.75 127 THR A N 1
ATOM 1010 C CA . THR A 1 127 ? -1.819 8.281 9.501 1.00 97.75 127 THR A CA 1
ATOM 1011 C C . THR A 1 127 ? -2.519 8.003 10.822 1.00 97.75 127 THR A C 1
ATOM 1013 O O . THR A 1 127 ? -1.892 8.079 11.877 1.00 97.75 127 THR A O 1
ATOM 1016 N N . HIS A 1 128 ? -3.787 7.597 10.774 1.00 97.81 128 HIS A N 1
ATOM 1017 C CA . HIS A 1 128 ? -4.542 7.286 11.979 1.00 97.81 128 HIS A CA 1
ATOM 1018 C C . HIS A 1 128 ? -3.966 6.070 12.722 1.00 97.81 128 HIS A C 1
ATOM 1020 O O . HIS A 1 128 ? -3.714 6.160 13.923 1.00 97.81 128 HIS A O 1
ATOM 1026 N N . LEU A 1 129 ? -3.609 4.991 12.018 1.00 98.12 129 LEU A N 1
ATOM 1027 C CA . LEU A 1 129 ? -2.912 3.835 12.602 1.00 98.12 129 LEU A CA 1
ATOM 1028 C C . LEU A 1 129 ? -1.599 4.224 13.300 1.00 98.12 129 LEU A C 1
ATOM 1030 O O . LEU A 1 129 ? -1.280 3.711 14.373 1.00 98.12 129 LEU A O 1
ATOM 1034 N N . THR A 1 130 ? -0.859 5.183 12.739 1.00 97.12 130 THR A N 1
ATOM 1035 C CA . THR A 1 130 ? 0.353 5.719 13.373 1.00 97.12 130 THR A CA 1
ATOM 1036 C C . THR A 1 130 ? 0.029 6.427 14.692 1.00 97.12 130 THR A C 1
ATOM 1038 O O . THR A 1 130 ? 0.746 6.232 15.675 1.00 97.12 130 THR A O 1
ATOM 1041 N N . THR A 1 131 ? -1.059 7.209 14.757 1.00 96.81 131 THR A N 1
ATOM 1042 C CA . THR A 1 131 ? -1.490 7.865 16.011 1.00 96.81 131 THR A CA 1
ATOM 1043 C C . THR A 1 131 ? -1.880 6.863 17.096 1.00 96.81 131 THR A C 1
ATOM 1045 O O . THR A 1 131 ? -1.624 7.106 18.275 1.00 96.81 131 THR A O 1
ATOM 1048 N N . LEU A 1 132 ? -2.409 5.704 16.693 1.00 95.88 132 LEU A N 1
ATOM 1049 C CA . LEU A 1 132 ? -2.756 4.593 17.579 1.00 95.88 132 LEU A CA 1
ATOM 1050 C C . LEU A 1 132 ? -1.552 3.713 17.949 1.00 95.88 132 LEU A C 1
ATOM 1052 O O . LEU A 1 132 ? -1.705 2.741 18.681 1.00 95.88 132 LEU A O 1
ATOM 1056 N N . LYS A 1 133 ? -0.342 4.055 17.478 1.00 95.44 133 LYS A N 1
ATOM 1057 C CA . LYS A 1 133 ? 0.889 3.273 17.681 1.00 95.44 133 LYS A CA 1
ATOM 1058 C C . LYS A 1 133 ? 0.757 1.821 17.199 1.00 95.44 133 LYS A C 1
ATOM 1060 O O . LYS A 1 133 ? 1.363 0.925 17.785 1.00 95.44 133 LYS A O 1
ATOM 1065 N N . ALA A 1 134 ? -0.005 1.605 16.125 1.00 96.44 134 ALA A N 1
ATOM 1066 C CA . ALA A 1 134 ? -0.108 0.309 15.469 1.00 96.44 134 ALA A CA 1
ATOM 1067 C C . ALA A 1 134 ? 1.263 -0.181 14.960 1.00 96.44 134 ALA A C 1
ATOM 1069 O O . ALA A 1 134 ? 2.255 0.557 14.951 1.00 96.44 134 ALA A O 1
ATOM 1070 N N . ASP A 1 135 ? 1.314 -1.440 14.523 1.00 96.69 135 ASP A N 1
ATOM 1071 C CA . ASP A 1 135 ? 2.544 -2.099 14.084 1.00 96.69 135 ASP A CA 1
ATOM 1072 C C . ASP A 1 135 ? 3.291 -1.291 13.003 1.00 96.69 135 ASP A C 1
ATOM 1074 O O . ASP A 1 135 ? 2.860 -1.159 11.852 1.00 96.69 135 ASP A O 1
ATOM 1078 N N . LYS A 1 136 ? 4.461 -0.770 13.388 1.00 96.38 136 LYS A N 1
ATOM 1079 C CA . LYS A 1 136 ? 5.320 0.052 12.530 1.00 96.38 136 LYS A CA 1
ATOM 1080 C C . LYS A 1 136 ? 5.842 -0.716 11.320 1.00 96.38 136 LYS A C 1
ATOM 1082 O O . LYS A 1 136 ? 6.056 -0.098 10.279 1.00 96.38 136 LYS A O 1
ATOM 1087 N N . ASN A 1 137 ? 6.040 -2.029 11.439 1.00 97.56 137 ASN A N 1
ATOM 1088 C CA . ASN A 1 137 ? 6.546 -2.857 10.350 1.00 97.56 137 ASN A CA 1
ATOM 1089 C C . ASN A 1 137 ? 5.484 -3.019 9.264 1.00 97.56 137 ASN A C 1
ATOM 1091 O O . ASN A 1 137 ? 5.795 -2.813 8.092 1.00 97.56 137 ASN A O 1
ATOM 1095 N N . LYS A 1 138 ? 4.225 -3.271 9.649 1.00 97.62 138 LYS A N 1
ATOM 1096 C CA . LYS A 1 138 ? 3.095 -3.321 8.704 1.00 97.62 138 LYS A CA 1
ATOM 1097 C C . LYS A 1 138 ? 2.892 -1.982 7.993 1.00 97.62 138 LYS A C 1
ATOM 1099 O O . LYS A 1 138 ? 2.740 -1.941 6.776 1.00 97.62 138 LYS A O 1
ATOM 1104 N N . ILE A 1 139 ? 2.971 -0.866 8.723 1.00 97.88 139 ILE A N 1
ATOM 1105 C CA . ILE A 1 139 ? 2.887 0.480 8.125 1.00 97.88 139 ILE A CA 1
ATOM 1106 C C . ILE A 1 139 ? 4.038 0.717 7.133 1.00 97.88 139 ILE A C 1
ATOM 1108 O O . ILE A 1 139 ? 3.819 1.228 6.034 1.00 97.88 139 ILE A O 1
ATOM 1112 N N . ALA A 1 140 ? 5.271 0.363 7.505 1.00 97.62 140 ALA A N 1
ATOM 1113 C CA . ALA A 1 140 ? 6.438 0.521 6.640 1.00 97.62 140 ALA A CA 1
ATOM 1114 C C . ALA A 1 140 ? 6.372 -0.377 5.395 1.00 97.62 140 ALA A C 1
ATOM 1116 O O . ALA A 1 140 ? 6.839 0.014 4.328 1.00 97.62 140 ALA A O 1
ATOM 1117 N N . GLU A 1 141 ? 5.792 -1.570 5.507 1.00 97.50 141 GLU A N 1
ATOM 1118 C CA . GLU A 1 141 ? 5.551 -2.456 4.372 1.00 97.50 141 GLU A CA 1
ATOM 1119 C C . GLU A 1 141 ? 4.611 -1.824 3.345 1.00 97.50 141 GLU A C 1
ATOM 1121 O O . GLU A 1 141 ? 4.987 -1.724 2.179 1.00 97.50 141 GLU A O 1
ATOM 1126 N N . VAL A 1 142 ? 3.455 -1.307 3.773 1.00 98.00 142 VAL A N 1
ATOM 1127 C CA . VAL A 1 142 ? 2.514 -0.620 2.870 1.00 98.00 142 VAL A CA 1
ATOM 1128 C C . VAL A 1 142 ? 3.194 0.561 2.172 1.00 98.00 142 VAL A C 1
ATOM 1130 O O . VAL A 1 142 ? 3.085 0.712 0.957 1.00 98.00 142 VAL A O 1
ATOM 1133 N N . LYS A 1 143 ? 3.971 1.367 2.908 1.00 97.38 143 LYS A N 1
ATOM 1134 C CA . LYS A 1 143 ? 4.727 2.486 2.320 1.00 97.38 143 LYS A CA 1
ATOM 1135 C C . LYS A 1 143 ? 5.720 2.030 1.250 1.00 97.38 143 LYS A C 1
ATOM 1137 O O . LYS A 1 143 ? 5.842 2.696 0.227 1.00 97.38 143 LYS A O 1
ATOM 1142 N N . ARG A 1 144 ? 6.410 0.903 1.459 1.00 97.75 144 ARG A N 1
ATOM 1143 C CA . ARG A 1 144 ? 7.323 0.329 0.456 1.00 97.75 144 ARG A CA 1
ATOM 1144 C C . ARG A 1 144 ? 6.581 -0.137 -0.797 1.00 97.75 144 ARG A C 1
ATOM 1146 O O . ARG A 1 144 ? 7.093 0.086 -1.889 1.00 97.75 144 ARG A O 1
ATOM 1153 N N . LYS A 1 145 ? 5.385 -0.723 -0.655 1.00 97.81 145 LYS A N 1
ATOM 1154 C CA . LYS A 1 145 ? 4.537 -1.114 -1.797 1.00 97.81 145 LYS A CA 1
ATOM 1155 C C . LYS A 1 145 ? 4.150 0.108 -2.640 1.00 97.81 145 LYS A C 1
ATOM 1157 O O . LYS A 1 145 ? 4.372 0.102 -3.845 1.00 97.81 145 LYS A O 1
ATOM 1162 N N . ILE A 1 146 ? 3.694 1.192 -2.004 1.00 97.31 146 ILE A N 1
ATOM 1163 C CA . ILE A 1 146 ? 3.364 2.459 -2.691 1.00 97.31 146 ILE A CA 1
ATOM 1164 C C . ILE A 1 146 ? 4.601 3.053 -3.386 1.00 97.31 146 ILE A C 1
ATOM 1166 O O . ILE A 1 146 ? 4.550 3.425 -4.554 1.00 97.31 146 ILE A O 1
ATOM 1170 N N . GLN A 1 147 ? 5.747 3.099 -2.699 1.00 96.81 147 GLN A N 1
ATOM 1171 C CA . GLN A 1 147 ? 6.999 3.588 -3.290 1.00 96.81 147 GLN A CA 1
ATOM 1172 C C . GLN A 1 147 ? 7.422 2.778 -4.517 1.00 96.81 147 GLN A C 1
ATOM 1174 O O . GLN A 1 147 ? 7.852 3.356 -5.514 1.00 96.81 147 GLN A O 1
ATOM 1179 N N . TRP A 1 148 ? 7.296 1.451 -4.455 1.00 97.31 148 TRP A N 1
ATOM 1180 C CA . TRP A 1 148 ? 7.572 0.593 -5.600 1.00 97.31 148 TRP A CA 1
ATOM 1181 C C . TRP A 1 148 ? 6.600 0.861 -6.748 1.00 97.31 148 TRP A C 1
ATOM 1183 O O . TRP A 1 148 ? 7.054 0.992 -7.878 1.00 97.31 148 TRP A O 1
ATOM 1193 N N . TYR A 1 149 ? 5.304 1.030 -6.468 1.00 97.12 149 TYR A N 1
ATOM 1194 C CA . TYR A 1 149 ? 4.308 1.363 -7.487 1.00 97.12 149 TYR A CA 1
ATOM 1195 C C . TYR A 1 149 ? 4.678 2.648 -8.241 1.00 97.12 149 TYR A C 1
ATOM 1197 O O . TYR A 1 149 ? 4.712 2.649 -9.471 1.00 97.12 149 TYR A O 1
ATOM 1205 N N . HIS A 1 150 ? 5.051 3.724 -7.537 1.00 96.69 150 HIS A N 1
ATOM 1206 C CA . HIS A 1 150 ? 5.518 4.960 -8.182 1.00 96.69 150 HIS A CA 1
ATOM 1207 C C . HIS A 1 150 ? 6.811 4.775 -8.965 1.00 96.69 150 HIS A C 1
ATOM 1209 O O . HIS A 1 150 ? 6.962 5.310 -10.065 1.00 96.69 150 HIS A O 1
ATOM 1215 N N . TYR A 1 151 ? 7.765 4.035 -8.402 1.00 97.25 151 TYR A N 1
ATOM 1216 C CA . TYR A 1 151 ? 8.999 3.740 -9.111 1.00 97.25 151 TYR A CA 1
ATOM 1217 C C . TYR A 1 151 ? 8.690 3.038 -10.434 1.00 97.25 151 TYR A C 1
ATOM 1219 O O . TYR A 1 151 ? 9.117 3.507 -11.485 1.00 97.25 151 TYR A O 1
ATOM 1227 N N . PHE A 1 152 ? 7.888 1.977 -10.386 1.00 97.56 152 PHE A N 1
ATOM 1228 C CA . PHE A 1 152 ? 7.570 1.142 -11.534 1.00 97.56 152 PHE A CA 1
ATOM 1229 C C . PHE A 1 152 ? 6.732 1.876 -12.587 1.00 97.56 152 PHE A C 1
ATOM 1231 O O . PHE A 1 152 ? 7.006 1.753 -13.774 1.00 97.56 152 PHE A O 1
ATOM 1238 N N . THR A 1 153 ? 5.738 2.666 -12.175 1.00 96.75 153 THR A N 1
ATOM 1239 C CA . THR A 1 153 ? 4.790 3.321 -13.098 1.00 96.75 153 THR A CA 1
ATOM 1240 C C . THR A 1 153 ? 5.243 4.692 -13.599 1.00 96.75 153 THR A C 1
ATOM 1242 O O . THR A 1 153 ? 4.723 5.168 -14.604 1.00 96.75 153 THR A O 1
ATOM 1245 N N . GLN A 1 154 ? 6.209 5.335 -12.933 1.00 95.94 154 GLN A N 1
ATOM 1246 C CA . GLN A 1 154 ? 6.618 6.713 -13.247 1.00 95.94 154 GLN A CA 1
ATOM 1247 C C . GLN A 1 154 ? 8.125 6.836 -13.477 1.00 95.94 154 GLN A C 1
ATOM 1249 O O . GLN A 1 154 ? 8.560 7.347 -14.507 1.00 95.94 154 GLN A O 1
ATOM 1254 N N . THR A 1 155 ? 8.942 6.348 -12.539 1.00 97.75 155 THR A N 1
ATOM 1255 C CA . THR A 1 155 ? 10.405 6.530 -12.606 1.00 97.75 155 THR A CA 1
ATOM 1256 C C . THR A 1 155 ? 11.061 5.609 -13.634 1.00 97.75 155 THR A C 1
ATOM 1258 O O . THR A 1 155 ? 11.899 6.051 -14.418 1.00 97.75 155 THR A O 1
ATOM 1261 N N . LEU A 1 156 ? 10.704 4.326 -13.631 1.00 97.75 156 LEU A N 1
ATOM 1262 C CA . LEU A 1 156 ? 11.277 3.316 -14.514 1.00 97.75 156 LEU A CA 1
ATOM 1263 C C . LEU A 1 156 ? 10.980 3.596 -16.001 1.00 97.75 156 LEU A C 1
ATOM 1265 O O . LEU A 1 156 ? 11.927 3.544 -16.784 1.00 97.75 156 LEU A O 1
ATOM 1269 N N . PRO A 1 157 ? 9.756 3.994 -16.412 1.00 98.38 157 PRO A N 1
ATOM 1270 C CA . PRO A 1 157 ? 9.494 4.440 -17.779 1.00 98.38 157 PRO A CA 1
ATOM 1271 C C . PRO A 1 157 ? 10.415 5.571 -18.229 1.00 98.38 157 PRO A C 1
ATOM 1273 O O . PRO A 1 157 ? 10.990 5.484 -19.305 1.00 98.38 157 PRO A O 1
ATOM 1276 N N . ALA A 1 158 ? 10.643 6.583 -17.385 1.00 97.88 158 ALA A N 1
ATOM 1277 C CA . ALA A 1 158 ? 11.533 7.693 -17.726 1.00 97.88 158 ALA A CA 1
ATOM 1278 C C . ALA A 1 158 ? 12.997 7.246 -17.908 1.00 97.88 158 ALA A C 1
ATOM 1280 O O . ALA A 1 158 ? 13.714 7.775 -18.761 1.00 97.88 158 ALA A O 1
ATOM 1281 N N . LYS A 1 159 ? 13.451 6.251 -17.131 1.00 98.00 159 LYS A N 1
ATOM 1282 C CA . LYS A 1 159 ? 14.769 5.629 -17.330 1.00 98.00 159 LYS A CA 1
ATOM 1283 C C . LYS A 1 159 ? 14.846 4.884 -18.661 1.00 98.00 159 LYS A C 1
ATOM 1285 O O . LYS A 1 159 ? 15.837 5.034 -19.368 1.00 98.00 159 LYS A O 1
ATOM 1290 N N . VAL A 1 160 ? 13.810 4.113 -19.001 1.00 98.38 160 VAL A N 1
ATOM 1291 C CA . VAL A 1 160 ? 13.716 3.416 -20.293 1.00 98.38 160 VAL A CA 1
ATOM 1292 C C . VAL A 1 160 ? 13.717 4.426 -21.438 1.00 98.38 160 VAL A C 1
ATOM 1294 O O . VAL A 1 160 ? 14.491 4.259 -22.371 1.00 98.38 160 VAL A O 1
ATOM 1297 N N . ASP A 1 161 ? 12.942 5.506 -21.333 1.00 98.19 161 ASP A N 1
ATOM 1298 C CA . ASP A 1 161 ? 12.899 6.581 -22.331 1.00 98.19 161 ASP A CA 1
ATOM 1299 C C . ASP A 1 161 ? 14.284 7.205 -22.545 1.00 98.19 161 ASP A C 1
ATOM 1301 O O . ASP A 1 161 ? 14.780 7.264 -23.667 1.00 98.19 161 ASP A O 1
ATOM 1305 N N . THR A 1 162 ? 14.976 7.547 -21.456 1.00 97.56 162 THR A N 1
ATOM 1306 C CA . THR A 1 162 ? 16.350 8.074 -21.520 1.00 97.56 162 THR A CA 1
ATOM 1307 C C . THR A 1 162 ? 17.322 7.084 -22.173 1.00 97.56 162 THR A C 1
ATOM 1309 O O . THR A 1 162 ? 18.251 7.485 -22.872 1.00 97.56 162 THR A O 1
ATOM 1312 N N . PHE A 1 163 ? 17.147 5.782 -21.936 1.00 98.00 163 PHE A N 1
ATOM 1313 C CA . PHE A 1 163 ? 17.983 4.746 -22.535 1.00 98.00 163 PHE A CA 1
ATOM 1314 C C . PHE A 1 163 ? 17.744 4.616 -24.045 1.00 98.00 163 PHE A C 1
ATOM 1316 O O . PHE A 1 163 ? 18.712 4.575 -24.804 1.00 98.00 163 PHE A O 1
ATOM 1323 N N . ILE A 1 164 ? 16.482 4.580 -24.489 1.00 96.88 164 ILE A N 1
ATOM 1324 C CA . ILE A 1 164 ? 16.141 4.375 -25.908 1.00 96.88 164 ILE A CA 1
ATOM 1325 C C . ILE A 1 164 ? 16.412 5.602 -26.787 1.00 96.88 164 ILE A C 1
ATOM 1327 O O . ILE A 1 164 ? 16.522 5.461 -28.002 1.00 96.88 164 ILE A O 1
ATOM 1331 N N . GLU A 1 165 ? 16.525 6.796 -26.201 1.00 95.94 165 GLU A N 1
ATOM 1332 C CA . GLU A 1 165 ? 16.894 8.022 -26.922 1.00 95.94 165 GLU A CA 1
ATOM 1333 C C . GLU A 1 165 ? 18.376 8.051 -27.338 1.00 95.94 165 GLU A C 1
ATOM 1335 O O . GLU A 1 165 ? 18.759 8.833 -28.213 1.00 95.94 165 GLU A O 1
ATOM 1340 N N . LYS A 1 166 ? 19.223 7.197 -26.745 1.00 93.38 166 LYS A N 1
ATOM 1341 C CA . LYS A 1 166 ? 20.646 7.110 -27.099 1.00 93.38 166 LYS A CA 1
ATOM 1342 C C . LYS A 1 166 ? 20.815 6.544 -28.519 1.00 93.38 166 LYS A C 1
ATOM 1344 O O . LYS A 1 166 ? 20.119 5.599 -28.899 1.00 93.38 166 LYS A O 1
ATOM 1349 N N . PRO A 1 167 ? 21.770 7.056 -29.317 1.00 93.69 167 PRO A N 1
ATOM 1350 C CA . PRO A 1 167 ? 22.043 6.500 -30.639 1.00 93.69 167 PRO A CA 1
ATOM 1351 C C . PRO A 1 167 ? 22.576 5.064 -30.533 1.00 93.69 167 PRO A C 1
ATOM 1353 O O . PRO A 1 167 ? 23.286 4.718 -29.591 1.00 93.69 167 PRO A O 1
ATOM 1356 N N . SER A 1 168 ? 22.317 4.227 -31.545 1.00 93.38 168 SER A N 1
ATOM 1357 C CA . SER A 1 168 ? 22.740 2.814 -31.546 1.00 93.38 168 SER A CA 1
ATOM 1358 C C . SER A 1 168 ? 24.254 2.607 -31.395 1.00 93.38 168 SER A C 1
ATOM 1360 O O . SER A 1 168 ? 24.682 1.565 -30.905 1.00 93.38 168 SER A O 1
ATOM 1362 N N . SER A 1 169 ? 25.073 3.590 -31.778 1.00 92.38 169 SER A N 1
ATOM 1363 C CA . SER A 1 169 ? 26.526 3.582 -31.563 1.00 92.38 169 SER A CA 1
ATOM 1364 C C . SER A 1 169 ? 26.933 3.635 -30.087 1.00 92.38 169 SER A C 1
ATOM 1366 O O . SER A 1 169 ? 28.031 3.205 -29.751 1.00 92.38 169 SER A O 1
ATOM 1368 N N . GLU A 1 170 ? 26.061 4.150 -29.219 1.00 94.62 170 GLU A N 1
ATOM 1369 C CA . GLU A 1 170 ? 26.258 4.285 -27.770 1.00 94.62 170 GLU A CA 1
ATOM 1370 C C . GLU A 1 170 ? 25.442 3.257 -26.971 1.00 94.62 170 GLU A C 1
ATOM 1372 O O . GLU A 1 170 ? 25.355 3.338 -25.745 1.00 94.62 170 GLU A O 1
ATOM 1377 N N . PHE A 1 171 ? 24.834 2.278 -27.649 1.00 95.94 171 PHE A N 1
ATOM 1378 C CA . PHE A 1 171 ? 24.023 1.259 -26.996 1.00 95.94 171 PHE A CA 1
ATOM 1379 C C . PHE A 1 171 ? 24.855 0.453 -25.991 1.00 95.94 171 PHE A C 1
ATOM 1381 O O . PHE A 1 171 ? 25.859 -0.175 -26.344 1.00 95.94 171 PHE A O 1
ATOM 1388 N N . ASN A 1 172 ? 24.397 0.434 -24.740 1.00 96.81 172 ASN A N 1
ATOM 1389 C CA . ASN A 1 172 ? 25.033 -0.287 -23.648 1.00 96.81 172 ASN A CA 1
ATOM 1390 C C . ASN A 1 172 ? 24.240 -1.558 -23.312 1.00 96.81 172 ASN A C 1
ATOM 1392 O O . ASN A 1 172 ? 23.147 -1.484 -22.751 1.00 96.81 172 ASN A O 1
ATOM 1396 N N . THR A 1 173 ? 24.811 -2.724 -23.627 1.00 95.75 173 THR A N 1
ATOM 1397 C CA . THR A 1 173 ? 24.182 -4.028 -23.371 1.00 95.75 173 THR A CA 1
ATOM 1398 C C . THR A 1 173 ? 23.963 -4.304 -21.882 1.00 95.75 173 THR A C 1
ATOM 1400 O O . THR A 1 173 ? 22.922 -4.838 -21.525 1.00 95.75 173 THR A O 1
ATOM 1403 N N . GLU A 1 174 ? 24.881 -3.902 -20.998 1.00 97.38 174 GLU A N 1
ATOM 1404 C CA . GLU A 1 174 ? 24.714 -4.125 -19.553 1.00 97.38 174 GLU A CA 1
ATOM 1405 C C . GLU A 1 174 ? 23.572 -3.278 -18.975 1.00 97.38 174 GLU A C 1
ATOM 1407 O O . GLU A 1 174 ? 22.849 -3.713 -18.082 1.00 97.38 174 GLU A O 1
ATOM 1412 N N . GLU A 1 175 ? 23.413 -2.045 -19.465 1.00 97.56 175 GLU A N 1
ATOM 1413 C CA . GLU A 1 175 ? 22.301 -1.169 -19.076 1.00 97.56 175 GLU A CA 1
ATOM 1414 C C . GLU A 1 175 ? 20.968 -1.705 -19.613 1.00 97.56 175 GLU A C 1
ATOM 1416 O O . GLU A 1 175 ? 19.983 -1.725 -18.879 1.00 97.56 175 GLU A O 1
ATOM 1421 N N . TYR A 1 176 ? 20.958 -2.206 -20.854 1.00 97.88 176 TYR A N 1
ATOM 1422 C CA . TYR A 1 176 ? 19.806 -2.886 -21.446 1.00 97.88 176 TYR A CA 1
ATOM 1423 C C . TYR A 1 176 ? 19.358 -4.092 -20.616 1.00 97.88 176 TYR A C 1
ATOM 1425 O O . TYR A 1 176 ? 18.186 -4.174 -20.263 1.00 97.88 176 TYR A O 1
ATOM 1433 N N . GLU A 1 177 ? 20.277 -5.004 -20.284 1.00 97.81 177 GLU A N 1
ATOM 1434 C CA . GLU A 1 177 ? 19.965 -6.225 -19.532 1.00 97.81 177 GLU A CA 1
ATOM 1435 C C . GLU A 1 177 ? 19.391 -5.893 -18.150 1.00 97.81 177 GLU A C 1
ATOM 1437 O O . GLU A 1 177 ? 18.373 -6.461 -17.757 1.00 97.81 177 GLU A O 1
ATOM 1442 N N . LYS A 1 178 ? 19.967 -4.901 -17.455 1.00 97.88 178 LYS A N 1
ATOM 1443 C CA . LYS A 1 178 ? 19.442 -4.416 -16.168 1.00 97.88 178 LYS A CA 1
ATOM 1444 C C . LYS A 1 178 ? 18.037 -3.838 -16.295 1.00 97.88 178 LYS A C 1
ATOM 1446 O O . LYS A 1 178 ? 17.169 -4.169 -15.497 1.00 97.88 178 LYS A O 1
ATOM 1451 N N . LEU A 1 179 ? 17.792 -2.984 -17.292 1.00 98.00 179 LEU A N 1
ATOM 1452 C CA . LEU A 1 179 ? 16.461 -2.411 -17.512 1.00 98.00 179 LEU A CA 1
ATOM 1453 C C . LEU A 1 179 ? 15.446 -3.486 -17.910 1.00 98.00 179 LEU A C 1
ATOM 1455 O O . LEU A 1 179 ? 14.300 -3.432 -17.473 1.00 98.00 179 LEU A O 1
ATOM 1459 N N . GLN A 1 180 ? 15.853 -4.472 -18.707 1.00 97.75 180 GLN A N 1
ATOM 1460 C CA . GLN A 1 180 ? 15.000 -5.590 -19.091 1.00 97.75 180 GLN A CA 1
ATOM 1461 C C . GLN A 1 180 ? 14.611 -6.438 -17.876 1.00 97.75 180 GLN A C 1
ATOM 1463 O O . GLN A 1 180 ? 13.436 -6.782 -17.735 1.00 97.75 180 GLN A O 1
ATOM 1468 N N . GLU A 1 181 ? 15.564 -6.743 -16.995 1.00 96.88 181 GLU A N 1
ATOM 1469 C CA . GLU A 1 181 ? 15.318 -7.439 -15.730 1.00 96.88 181 GLU A CA 1
ATOM 1470 C C . GLU A 1 181 ? 14.371 -6.628 -14.832 1.00 96.88 181 GLU A C 1
ATOM 1472 O O . GLU A 1 181 ? 13.310 -7.128 -14.462 1.00 96.88 181 GLU A O 1
ATOM 1477 N N . GLU A 1 182 ? 14.683 -5.350 -14.579 1.00 96.19 182 GLU A N 1
ATOM 1478 C CA . GLU A 1 182 ? 13.872 -4.469 -13.726 1.00 96.19 182 GLU A CA 1
ATOM 1479 C C . GLU A 1 182 ? 12.426 -4.309 -14.226 1.00 96.19 182 GLU A C 1
ATOM 1481 O O . GLU A 1 182 ? 11.495 -4.278 -13.423 1.00 96.19 182 GLU A O 1
ATOM 1486 N N . VAL A 1 183 ? 12.212 -4.198 -15.542 1.00 96.81 183 VAL A N 1
ATOM 1487 C CA . VAL A 1 183 ? 10.863 -4.088 -16.125 1.00 96.81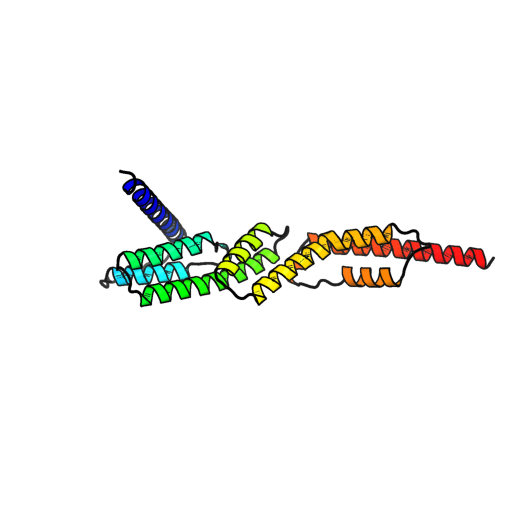 183 VAL A CA 1
ATOM 1488 C C . VAL A 1 183 ? 10.117 -5.424 -16.059 1.00 96.81 183 VAL A C 1
ATOM 1490 O O . VAL A 1 183 ? 8.896 -5.441 -15.901 1.00 96.81 183 VAL A O 1
ATOM 1493 N N . SER A 1 184 ? 10.823 -6.550 -16.180 1.00 94.31 184 SER A N 1
ATOM 1494 C CA . SER A 1 184 ? 10.209 -7.884 -16.151 1.00 94.31 184 SER A CA 1
ATOM 1495 C C . SER A 1 184 ? 9.824 -8.326 -14.736 1.00 94.31 184 SER A C 1
ATOM 1497 O O . SER A 1 184 ? 8.898 -9.122 -14.574 1.00 94.31 184 SER A O 1
ATOM 1499 N N . GLU A 1 185 ? 10.503 -7.816 -13.708 1.00 91.62 185 GLU A N 1
ATOM 1500 C CA . GLU A 1 185 ? 10.291 -8.217 -12.318 1.00 91.62 185 GLU A CA 1
ATOM 1501 C C . GLU A 1 185 ? 9.132 -7.452 -11.650 1.00 91.62 185 GLU A C 1
ATOM 1503 O O . GLU A 1 185 ? 9.266 -6.315 -11.186 1.00 91.62 185 GLU A O 1
ATOM 1508 N N . LEU A 1 186 ? 7.980 -8.116 -11.517 1.00 90.25 186 LEU A N 1
ATOM 1509 C CA . LEU A 1 186 ? 6.904 -7.663 -10.632 1.00 90.25 186 LEU A CA 1
ATOM 1510 C C . LEU A 1 186 ? 7.181 -8.128 -9.200 1.00 90.25 186 LEU A C 1
ATOM 1512 O O . LEU A 1 186 ? 7.167 -9.317 -8.896 1.00 90.25 186 LEU A O 1
ATOM 1516 N N . LYS A 1 187 ? 7.430 -7.171 -8.301 1.00 89.69 187 LYS A N 1
ATOM 1517 C CA . LYS A 1 187 ? 7.866 -7.458 -6.926 1.00 89.69 187 LYS A CA 1
ATOM 1518 C C . LYS A 1 187 ? 6.727 -7.768 -5.952 1.00 89.69 187 LYS A C 1
ATOM 1520 O O . LYS A 1 187 ? 6.958 -8.397 -4.920 1.00 89.69 187 LYS A O 1
ATOM 1525 N N . TYR A 1 188 ? 5.527 -7.267 -6.232 1.00 92.31 188 TYR A N 1
ATOM 1526 C CA . TYR A 1 188 ? 4.390 -7.308 -5.314 1.00 92.31 188 TYR A CA 1
ATOM 1527 C C . TYR A 1 188 ? 3.145 -7.811 -6.037 1.00 92.31 188 TYR A C 1
ATOM 1529 O O . TYR A 1 188 ? 2.706 -7.213 -7.021 1.00 92.31 188 TYR A O 1
ATOM 1537 N N . THR A 1 189 ? 2.573 -8.895 -5.516 1.00 92.94 189 THR A N 1
ATOM 1538 C CA . THR A 1 189 ? 1.446 -9.613 -6.123 1.00 92.94 189 THR A CA 1
ATOM 1539 C C . THR A 1 189 ? 0.181 -8.764 -6.194 1.00 92.94 189 THR A C 1
ATOM 1541 O O . THR A 1 189 ? -0.633 -8.941 -7.092 1.00 92.94 189 THR A O 1
ATOM 1544 N N . GLU A 1 190 ? 0.008 -7.804 -5.280 1.00 91.94 190 GLU A N 1
ATOM 1545 C CA . GLU A 1 190 ? -1.149 -6.903 -5.271 1.00 91.94 190 GLU A CA 1
ATOM 1546 C C . GLU A 1 190 ? -1.238 -6.064 -6.553 1.00 91.94 190 GLU A C 1
ATOM 1548 O O . GLU A 1 190 ? -2.325 -5.700 -6.993 1.00 91.94 190 GLU A O 1
ATOM 1553 N N . PHE A 1 191 ? -0.098 -5.801 -7.193 1.00 95.94 191 PHE A N 1
ATOM 1554 C CA . PHE A 1 191 ? -0.032 -5.007 -8.412 1.00 95.94 191 PHE A CA 1
ATOM 1555 C C . PHE A 1 191 ? -0.081 -5.845 -9.695 1.00 95.94 191 PHE A C 1
ATOM 1557 O O . PHE A 1 191 ? -0.205 -5.278 -10.778 1.00 95.94 191 PHE A O 1
ATOM 1564 N N . GLU A 1 192 ? -0.077 -7.180 -9.605 1.00 92.12 192 GLU A N 1
ATOM 1565 C CA . GLU A 1 192 ? -0.232 -8.066 -10.770 1.00 92.12 192 GLU A CA 1
ATOM 1566 C C . GLU A 1 192 ? -1.607 -7.946 -11.430 1.00 92.12 192 GLU A C 1
ATOM 1568 O O . GLU A 1 192 ? -1.779 -8.332 -12.584 1.00 92.12 192 GLU A O 1
ATOM 1573 N N . VAL A 1 193 ? -2.614 -7.434 -10.719 1.00 92.38 193 VAL A N 1
ATOM 1574 C CA . VAL A 1 193 ? -3.957 -7.210 -11.271 1.00 92.38 193 VAL A CA 1
ATOM 1575 C C . VAL A 1 193 ? -4.148 -5.798 -11.827 1.00 92.38 193 VAL A C 1
ATOM 1577 O O . VAL A 1 193 ? -5.098 -5.591 -12.582 1.00 92.38 193 VAL A O 1
ATOM 1580 N N . SER A 1 194 ? -3.238 -4.861 -11.538 1.00 96.50 194 SER A N 1
ATOM 1581 C CA . SER A 1 194 ? -3.327 -3.476 -12.016 1.00 96.50 194 SER A CA 1
ATOM 1582 C C . SER A 1 194 ? -3.125 -3.401 -13.531 1.00 96.50 194 SER A C 1
ATOM 1584 O O . SER A 1 194 ? -2.121 -3.862 -14.078 1.00 96.50 194 SER A O 1
ATOM 1586 N N . ALA A 1 195 ? -4.086 -2.784 -14.216 1.00 96.38 195 ALA A N 1
ATOM 1587 C CA . ALA A 1 195 ? -4.006 -2.471 -15.635 1.00 96.38 195 ALA A CA 1
ATOM 1588 C C . ALA A 1 195 ? -2.897 -1.447 -15.917 1.00 96.38 195 ALA A C 1
ATOM 1590 O O . ALA A 1 195 ? -2.144 -1.630 -16.870 1.00 96.38 195 ALA A O 1
ATOM 1591 N N . THR A 1 196 ? -2.750 -0.427 -15.066 1.00 96.19 196 THR A N 1
ATOM 1592 C CA . THR A 1 196 ? -1.679 0.575 -15.155 1.00 96.19 196 THR A CA 1
ATOM 1593 C C . THR A 1 196 ? -0.303 -0.093 -15.134 1.00 96.19 196 THR A C 1
ATOM 1595 O O . THR A 1 196 ? 0.514 0.146 -16.020 1.00 96.19 196 THR A O 1
ATOM 1598 N N . VAL A 1 197 ? -0.055 -0.990 -14.173 1.00 96.88 197 VAL A N 1
ATOM 1599 C CA . VAL A 1 197 ? 1.229 -1.701 -14.044 1.00 96.88 197 VAL A CA 1
ATOM 1600 C C . VAL A 1 197 ? 1.493 -2.610 -15.243 1.00 96.88 197 VAL A C 1
ATOM 1602 O O . VAL A 1 197 ? 2.584 -2.552 -15.811 1.00 96.88 197 VAL A O 1
ATOM 1605 N N . LYS A 1 198 ? 0.495 -3.387 -15.686 1.00 96.12 198 LYS A N 1
ATOM 1606 C CA . LYS A 1 198 ? 0.613 -4.229 -16.891 1.00 96.12 198 LYS A CA 1
ATOM 1607 C C . LYS A 1 198 ? 0.949 -3.411 -18.127 1.00 96.12 198 LYS A C 1
ATOM 1609 O O . LYS A 1 198 ? 1.899 -3.727 -18.834 1.00 96.12 198 LYS A O 1
ATOM 1614 N N . GLN A 1 199 ? 0.209 -2.332 -18.358 1.00 96.94 199 GLN A N 1
ATOM 1615 C CA . GLN A 1 199 ? 0.416 -1.481 -19.520 1.00 96.94 199 GLN A CA 1
ATOM 1616 C C . GLN A 1 199 ? 1.799 -0.820 -19.486 1.00 96.94 199 GLN A C 1
ATOM 1618 O O . GLN A 1 199 ? 2.476 -0.752 -20.510 1.00 96.94 199 GLN A O 1
ATOM 1623 N N . THR A 1 200 ? 2.253 -0.357 -18.317 1.00 97.31 200 THR A N 1
ATOM 1624 C CA . THR A 1 200 ? 3.613 0.167 -18.159 1.00 97.31 200 THR A CA 1
ATOM 1625 C C . THR A 1 200 ? 4.665 -0.891 -18.487 1.00 97.31 200 THR A C 1
ATOM 1627 O O . THR A 1 200 ? 5.613 -0.594 -19.215 1.00 97.31 200 THR A O 1
ATOM 1630 N N . GLN A 1 201 ? 4.495 -2.114 -17.981 1.00 97.38 201 GLN A N 1
ATOM 1631 C CA . GLN A 1 201 ? 5.409 -3.219 -18.245 1.00 97.38 201 GLN A CA 1
ATOM 1632 C C . GLN A 1 201 ? 5.480 -3.536 -19.744 1.00 97.38 201 GLN A C 1
ATOM 1634 O O . GLN A 1 201 ? 6.564 -3.511 -20.323 1.00 97.38 201 GLN A O 1
ATOM 1639 N N . GLU A 1 202 ? 4.334 -3.765 -20.385 1.00 97.44 202 GLU A N 1
ATOM 1640 C CA . GLU A 1 202 ? 4.240 -4.072 -21.816 1.00 97.44 202 GLU A CA 1
ATOM 1641 C C . GLU A 1 202 ? 4.879 -2.974 -22.677 1.00 97.44 202 GLU A C 1
ATOM 1643 O O . GLU A 1 202 ? 5.716 -3.262 -23.535 1.00 97.44 202 GLU A O 1
ATOM 1648 N N . ASN A 1 203 ? 4.555 -1.706 -22.402 1.00 98.12 203 ASN A N 1
ATOM 1649 C CA . ASN A 1 203 ? 5.103 -0.566 -23.137 1.00 98.12 203 ASN A CA 1
ATOM 1650 C C . ASN A 1 203 ? 6.629 -0.471 -23.008 1.00 98.12 203 ASN A C 1
ATOM 1652 O O . ASN A 1 203 ? 7.323 -0.247 -24.000 1.00 98.12 203 ASN A O 1
ATOM 1656 N N . ASN A 1 204 ? 7.166 -0.634 -21.797 1.00 98.38 204 ASN A N 1
ATOM 1657 C CA . ASN A 1 204 ? 8.606 -0.550 -21.565 1.00 98.38 204 ASN A CA 1
ATOM 1658 C C . ASN A 1 204 ? 9.357 -1.730 -22.193 1.00 98.38 204 ASN A C 1
ATOM 1660 O O . ASN A 1 204 ? 10.405 -1.522 -22.804 1.00 98.38 204 ASN A O 1
ATOM 1664 N N . LEU A 1 205 ? 8.819 -2.952 -22.108 1.00 98.19 205 LEU A N 1
ATOM 1665 C CA . LEU A 1 205 ? 9.411 -4.118 -22.771 1.00 98.19 205 LEU A CA 1
ATOM 1666 C C . LEU A 1 205 ? 9.436 -3.946 -24.292 1.00 98.19 205 LEU A C 1
ATOM 1668 O O . LEU A 1 205 ? 10.445 -4.261 -24.925 1.00 98.19 205 LEU A O 1
ATOM 1672 N N . GLN A 1 206 ? 8.364 -3.405 -24.875 1.00 98.44 206 GLN A N 1
ATOM 1673 C CA . GLN A 1 206 ? 8.303 -3.127 -26.307 1.00 98.44 206 GLN A CA 1
ATOM 1674 C C . GLN A 1 206 ? 9.356 -2.089 -26.725 1.00 98.44 206 GLN A C 1
ATOM 1676 O O . GLN A 1 206 ? 10.115 -2.338 -27.662 1.00 98.44 206 GLN A O 1
ATOM 1681 N N . LYS A 1 207 ? 9.471 -0.976 -25.989 1.00 98.38 207 LYS A N 1
ATOM 1682 C CA . LYS A 1 207 ? 10.502 0.054 -26.213 1.00 98.38 207 LYS A CA 1
ATOM 1683 C C . LYS A 1 207 ? 11.919 -0.522 -26.166 1.00 98.38 207 LYS A C 1
ATOM 1685 O O . LYS A 1 207 ? 12.726 -0.277 -27.062 1.00 98.38 207 LYS A O 1
ATOM 1690 N N . LEU A 1 208 ? 12.220 -1.317 -25.138 1.00 98.31 208 LEU A N 1
ATOM 1691 C CA . LEU A 1 208 ? 13.526 -1.960 -24.984 1.00 98.31 208 LEU A CA 1
ATOM 1692 C C . LEU A 1 208 ? 13.816 -2.927 -26.139 1.00 98.31 208 LEU A C 1
ATOM 1694 O O . LEU A 1 208 ? 14.922 -2.928 -26.681 1.00 98.31 208 LEU A O 1
ATOM 1698 N N . LYS A 1 209 ? 12.824 -3.724 -26.552 1.00 97.81 209 LYS A N 1
ATOM 1699 C CA . LYS A 1 209 ? 12.953 -4.638 -27.692 1.00 97.81 209 LYS A CA 1
ATOM 1700 C C . LYS A 1 209 ? 13.274 -3.887 -28.987 1.00 97.81 209 LYS A C 1
ATOM 1702 O O . LYS A 1 209 ? 14.187 -4.290 -29.701 1.00 97.81 209 LYS A O 1
ATOM 1707 N N . GLU A 1 210 ? 12.561 -2.802 -29.277 1.00 97.56 210 GLU A N 1
ATOM 1708 C CA . GLU A 1 210 ? 12.798 -1.977 -30.469 1.00 97.56 210 GLU A CA 1
ATOM 1709 C C . GLU A 1 210 ? 14.201 -1.358 -30.472 1.00 97.56 210 GLU A C 1
ATOM 1711 O O . GLU A 1 210 ? 14.903 -1.421 -31.483 1.00 97.56 210 GLU A O 1
ATOM 1716 N N . ALA A 1 211 ? 14.652 -0.829 -29.330 1.00 97.00 211 ALA A N 1
ATOM 1717 C CA . ALA A 1 211 ? 16.000 -0.282 -29.192 1.00 97.00 211 ALA A CA 1
ATOM 1718 C C . ALA A 1 211 ? 17.087 -1.343 -29.444 1.00 97.00 211 ALA A C 1
ATOM 1720 O O . ALA A 1 211 ? 18.062 -1.080 -30.155 1.00 97.00 211 ALA A O 1
ATOM 1721 N N . TYR A 1 212 ? 16.905 -2.558 -28.917 1.00 97.56 212 TYR A N 1
ATOM 1722 C CA . TYR A 1 212 ? 17.821 -3.672 -29.162 1.00 97.56 212 TYR A CA 1
ATOM 1723 C C . TYR A 1 212 ? 17.820 -4.120 -30.632 1.00 97.56 212 TYR A C 1
ATOM 1725 O O . TYR A 1 212 ? 18.885 -4.345 -31.213 1.00 97.56 212 TYR A O 1
ATOM 1733 N N . ASP A 1 213 ? 16.645 -4.204 -31.264 1.00 96.69 213 ASP A N 1
ATOM 1734 C CA . ASP A 1 213 ? 16.514 -4.549 -32.683 1.00 96.69 213 ASP A CA 1
ATOM 1735 C C . ASP A 1 213 ? 17.239 -3.513 -33.576 1.00 96.69 213 ASP A C 1
ATOM 1737 O O . ASP A 1 213 ? 17.975 -3.897 -34.491 1.00 96.69 213 ASP A O 1
ATOM 1741 N N . HIS A 1 214 ? 17.123 -2.211 -33.278 1.00 95.38 214 HIS A N 1
ATOM 1742 C CA . HIS A 1 214 ? 17.873 -1.153 -33.972 1.00 95.38 214 HIS A CA 1
ATOM 1743 C C . HIS A 1 214 ? 19.388 -1.274 -33.782 1.00 95.38 214 HIS A C 1
ATOM 1745 O O . HIS A 1 214 ? 20.149 -1.152 -34.745 1.00 95.38 214 HIS A O 1
ATOM 1751 N N . T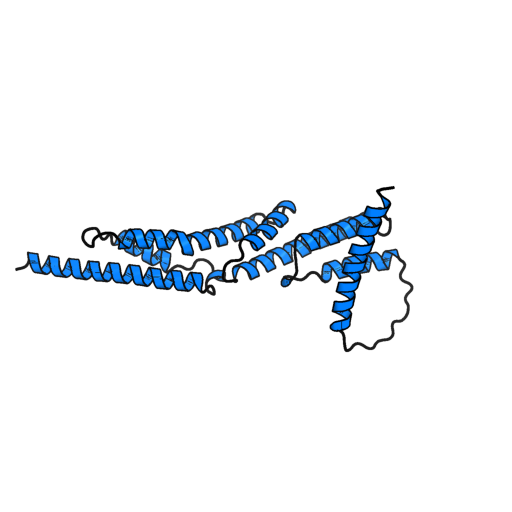YR A 1 215 ? 19.838 -1.548 -32.558 1.00 96.00 215 TYR A N 1
ATOM 1752 C CA . TYR A 1 215 ? 21.250 -1.777 -32.267 1.00 96.00 215 TYR A CA 1
ATOM 1753 C C . TYR A 1 215 ? 21.826 -2.975 -33.030 1.00 96.00 215 TYR A C 1
ATOM 1755 O O . TYR A 1 215 ? 22.916 -2.872 -33.602 1.00 96.00 215 TYR A O 1
ATOM 1763 N N . ARG A 1 216 ? 21.094 -4.095 -33.087 1.00 95.81 216 ARG A N 1
ATOM 1764 C CA . ARG A 1 216 ? 21.517 -5.282 -33.842 1.00 95.81 216 ARG A CA 1
ATOM 1765 C C . ARG A 1 216 ? 21.722 -4.946 -35.321 1.00 95.81 216 ARG A C 1
ATOM 1767 O O . ARG A 1 216 ? 22.788 -5.234 -35.858 1.00 95.81 216 ARG A O 1
ATOM 1774 N N . LEU A 1 217 ? 20.755 -4.267 -35.943 1.00 94.94 217 LEU A N 1
ATOM 1775 C CA . LEU A 1 217 ? 20.847 -3.837 -37.345 1.00 94.94 217 LEU A CA 1
ATOM 1776 C C . LEU A 1 217 ? 22.018 -2.872 -37.590 1.00 94.94 217 LEU A C 1
ATOM 1778 O O . LEU A 1 217 ? 22.677 -2.947 -38.625 1.00 94.94 217 LEU A O 1
ATOM 1782 N N . TYR A 1 218 ? 22.290 -1.963 -36.648 1.00 94.12 218 TYR A N 1
ATOM 1783 C CA . TYR A 1 218 ? 23.452 -1.074 -36.717 1.00 94.12 218 TYR A CA 1
ATOM 1784 C C . TYR A 1 218 ? 24.768 -1.866 -36.725 1.00 94.12 218 TYR A C 1
ATOM 1786 O O . TYR A 1 218 ? 25.635 -1.605 -37.560 1.00 94.12 218 TYR A O 1
ATOM 1794 N N . LYS A 1 219 ? 24.906 -2.864 -35.843 1.00 92.69 219 LYS A N 1
ATOM 1795 C CA . LYS A 1 219 ? 26.093 -3.728 -35.792 1.00 92.69 219 LYS A CA 1
ATOM 1796 C C . LYS A 1 219 ? 26.295 -4.545 -37.065 1.00 92.69 219 LYS A C 1
ATOM 1798 O O . LYS A 1 219 ? 27.424 -4.613 -37.540 1.00 92.69 219 LYS A O 1
ATOM 1803 N N . GLU A 1 220 ? 25.229 -5.133 -37.606 1.00 92.06 220 GLU A N 1
ATOM 1804 C CA . GLU A 1 220 ? 25.273 -5.902 -38.859 1.00 92.06 220 GLU A CA 1
ATOM 1805 C C . GLU A 1 220 ? 25.793 -5.036 -40.014 1.00 92.06 220 GLU A C 1
ATOM 1807 O O . GLU A 1 220 ? 26.787 -5.380 -40.645 1.00 92.06 220 GLU A O 1
ATOM 1812 N N . ARG A 1 221 ? 25.223 -3.838 -40.205 1.00 90.50 221 ARG A N 1
ATOM 1813 C CA . ARG A 1 221 ? 25.667 -2.913 -41.263 1.00 90.50 221 ARG A CA 1
ATOM 1814 C C . ARG A 1 221 ? 27.115 -2.464 -41.104 1.00 90.50 221 ARG A C 1
ATOM 1816 O O . ARG A 1 221 ? 27.819 -2.314 -42.095 1.00 90.50 221 ARG A O 1
ATOM 1823 N N . MET A 1 222 ? 27.561 -2.213 -39.873 1.00 85.31 222 MET A N 1
ATOM 1824 C CA . MET A 1 222 ? 28.955 -1.839 -39.626 1.00 85.31 222 MET A CA 1
ATOM 1825 C C . MET A 1 222 ? 29.904 -2.995 -39.950 1.00 85.31 222 MET A C 1
ATOM 1827 O O . MET A 1 222 ? 30.968 -2.757 -40.510 1.00 85.31 222 MET A O 1
ATOM 1831 N N . TYR A 1 223 ? 29.525 -4.236 -39.641 1.00 76.88 223 TYR A N 1
ATOM 1832 C CA . TYR A 1 223 ? 30.322 -5.410 -39.987 1.00 76.88 223 TYR A CA 1
ATOM 1833 C C . TYR A 1 223 ? 30.466 -5.586 -41.504 1.00 76.88 223 TYR A C 1
ATOM 1835 O O . TYR A 1 223 ? 31.570 -5.865 -41.967 1.00 76.88 223 TYR A O 1
ATOM 1843 N N . ASP A 1 224 ? 29.397 -5.360 -42.270 1.00 77.88 224 ASP A N 1
ATOM 1844 C CA . ASP A 1 224 ? 29.435 -5.443 -43.735 1.00 77.88 224 ASP A CA 1
ATOM 1845 C C . ASP A 1 224 ? 30.364 -4.374 -44.344 1.00 77.88 224 ASP A C 1
ATOM 1847 O O . ASP A 1 224 ? 31.167 -4.677 -45.217 1.00 77.88 224 ASP A O 1
ATOM 1851 N N . ILE A 1 225 ? 30.350 -3.141 -43.818 1.00 73.88 225 ILE A N 1
ATOM 1852 C CA . ILE A 1 225 ? 31.200 -2.034 -44.310 1.00 73.88 225 ILE A CA 1
ATOM 1853 C C . ILE A 1 225 ? 32.704 -2.294 -44.112 1.00 73.88 225 ILE A C 1
ATOM 1855 O O . ILE A 1 225 ? 33.513 -1.799 -44.893 1.00 73.88 225 ILE A O 1
ATOM 1859 N N . TYR A 1 226 ? 33.105 -3.015 -43.062 1.00 62.06 226 TYR A N 1
ATOM 1860 C CA . TYR A 1 226 ? 34.524 -3.249 -42.754 1.00 62.06 226 TYR A CA 1
ATOM 1861 C C . TYR A 1 226 ? 35.100 -4.537 -43.359 1.00 62.06 226 TYR A C 1
ATOM 1863 O O . TYR A 1 226 ? 36.297 -4.779 -43.193 1.00 62.06 226 TYR A O 1
ATOM 1871 N N . ASN A 1 227 ? 34.281 -5.359 -44.022 1.00 60.75 227 ASN A N 1
ATOM 1872 C CA . ASN A 1 227 ? 34.703 -6.633 -44.617 1.00 60.75 227 ASN A CA 1
ATOM 1873 C C . ASN A 1 227 ? 34.579 -6.688 -46.156 1.00 60.75 227 ASN A C 1
ATOM 1875 O O . ASN A 1 227 ? 34.879 -7.740 -46.725 1.00 60.75 227 ASN A O 1
ATOM 1879 N N . ASP A 1 2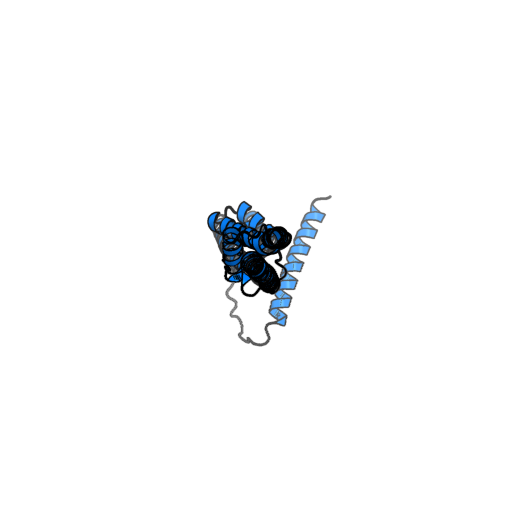28 ? 34.202 -5.578 -46.802 1.00 51.19 228 ASP A N 1
ATOM 1880 C CA . ASP A 1 228 ? 34.298 -5.333 -48.255 1.00 51.19 228 ASP A CA 1
ATOM 1881 C C . ASP A 1 228 ? 35.589 -4.566 -48.618 1.00 51.19 228 ASP A C 1
ATOM 1883 O O . ASP A 1 228 ? 36.179 -4.860 -49.687 1.00 51.19 228 ASP A O 1
#

Secondary structure (DSSP, 8-state):
--HHHHHHHHHHHHHHHHHHHHHHHHHT------PPP-----HHHHHHHHHHHHHHT--TTT--HHHHHHHHHHHHHHHHTTSS-HHHHHHHHHHHHHHHHHHHHHHHHHHHT-SS--HHHHHHHHHHHHHTT--HHHHHHHHHHHHHHHIIIIIHHHHHHHHHTS-GGG--HHHHHHHHHHHH----GGGTT-HHHHHHHHHHHHHHHHHHHHHHHHHHHHHHHHH-

pLDDT: mean 83.53, std 21.62, range [30.78, 98.44]

Radius of gyration: 29.11 Å; chains: 1; bounding box: 76×46×84 Å

Sequence (228 aa):
MTDNKRTLYFMLSALGIAAVIALYTWLSGTDFSSTPEQTTVTAGEEVAQTIKNQIKALEVHSITPQQYNNLRTEIIGYYQQQDITEDLKDTYLSQLNDTYTELSFAKVQDLLLQDPLPEEDIQKILTHLTTLKADKNKIAEVKRKIQWYHYFTQTLPAKVDTFIEKPSSEFNTEEYEKLQEEVSELKYTEFEVSATVKQTQENNLQKLKEAYDHYRLYKERMYDIYND